Protein 4NLH (pdb70)

Nearest PDB structures (foldseek):
  4nlh-assembly1_B  TM=1.009E+00  e=2.951E-23  Homo sapiens
  3vvv-assembly1_A  TM=9.578E-01  e=3.643E-13  Homo sapiens
  5z7a-assembly1_A  TM=9.684E-01  e=1.171E-12  Homo sapiens
  7eaa-assembly1_A  TM=9.488E-01  e=7.098E-13  Homo sapiens
  5z7l-assembly1_A  TM=9.139E-01  e=1.546E-12  Homo sapiens

Radius of gyration: 19.04 Å; Cα contacts (8 Å, |Δi|>4): 529; chains: 2; bounding box: 47×47×57 Å

Foldseek 3Di:
DDPPAAQKEWPPDDQEAALAAKDKTKMKGALVDDADQAKKKFKAFPPDDFLVRGQGIDGFHHDPPDDHRDIGMGMDIGGSVSGHAQPVTKIWMFIAGPVRGTRHIYDIHGYDDDD/DQKEWPPDDQEAALQAKDKTKMKRALVDAADQQKKKFKAFPPDDFQVRGQDIDTDHHDPPDDHSDMDMDIDIHHSVSGDHQPVTKIWMWIAGNVTDTPYIYDIHGHDDDD

Sequence (225 aa):
GPSSPAHVIFQNVAKSYLPNAHLECHYTLTPYIHPHPKDWVGIFKVGWSTARDYYTFLWSPMPEHYVEGSTVNCVLAFQGYYLPNDDGEFYQFCYVTHKGEIRGASTPFQFRASSAHVIFQNVAKSYLPNAHLECHYTLTPYIHPHPKDWVGIFKVGWSTARDYYTFLWSPMPEHYVEGSTVNCVLAFQGYYLPNDDGEFYQFCYVTHKGEIRGASTPFQFRASS

Structure (mmCIF, N/CA/C/O backbone):
data_4NLH
#
_entry.id   4NLH
#
_cell.length_a   45.160
_cell.length_b   64.020
_cell.length_c   101.680
_cell.angle_alpha   90.000
_cell.angle_beta   90.000
_cell.angle_gamma   90.000
#
_symmetry.space_group_name_H-M   'P 21 21 21'
#
loop_
_entity.id
_entity.type
_entity.pdbx_description
1 polymer 'Tax1-binding protein 1'
2 water water
#
loop_
_atom_site.group_PDB
_atom_site.id
_atom_site.type_symbol
_atom_site.label_atom_id
_atom_site.label_alt_id
_atom_site.label_comp_id
_atom_site.label_asym_id
_atom_site.label_entity_id
_atom_site.label_seq_id
_atom_site.pdbx_PDB_ins_code
_atom_site.Cartn_x
_atom_site.Cartn_y
_atom_site.Cartn_z
_atom_site.occupancy
_atom_site.B_iso_or_equiv
_atom_site.auth_seq_id
_atom_site.auth_comp_id
_atom_site.auth_asym_id
_atom_site.auth_atom_id
_atom_site.pdbx_PDB_model_num
ATOM 1 N N . GLY A 1 1 ? -7.479 -12.647 -11.164 1.00 57.37 10 GLY A N 1
ATOM 2 C CA . GLY A 1 1 ? -6.493 -13.262 -10.292 1.00 56.48 10 GLY A CA 1
ATOM 3 C C . GLY A 1 1 ? -6.840 -13.205 -8.812 1.00 54.59 10 GLY A C 1
ATOM 4 O O . GLY A 1 1 ? -7.928 -12.760 -8.438 1.00 53.74 10 GLY A O 1
ATOM 5 N N . PRO A 1 2 ? -5.914 -13.674 -7.955 1.00 53.85 11 PRO A N 1
ATOM 6 C CA . PRO A 1 2 ? -6.121 -13.690 -6.509 1.00 52.01 11 PRO A CA 1
ATOM 7 C C . PRO A 1 2 ? -5.505 -12.481 -5.825 1.00 50.65 11 PRO A C 1
ATOM 8 O O . PRO A 1 2 ? -4.608 -11.829 -6.371 1.00 51.16 11 PRO A O 1
ATOM 12 N N . SER A 1 3 ? -6.013 -12.191 -4.632 1.00 48.75 12 SER A N 1
ATOM 13 C CA . SER A 1 3 ? -5.441 -11.188 -3.747 1.00 47.35 12 SER A CA 1
ATOM 14 C C . SER A 1 3 ? -5.450 -11.772 -2.326 1.00 45.53 12 SER A C 1
ATOM 15 O O . SER A 1 3 ? -6.325 -12.577 -1.987 1.00 44.68 12 SER A O 1
ATOM 18 N N . SER A 1 4 ? -4.464 -11.422 -1.502 1.00 44.75 13 SER A N 1
ATOM 19 C CA . SER A 1 4 ? -3.312 -10.609 -1.883 1.00 44.59 13 SER A CA 1
ATOM 20 C C . SER A 1 4 ? -2.336 -11.493 -2.659 1.00 44.62 13 SER A C 1
ATOM 21 O O . SER A 1 4 ? -2.524 -12.715 -2.702 1.00 44.86 13 SER A O 1
ATOM 24 N N . PRO A 1 5 ? -1.309 -10.900 -3.300 1.00 44.41 14 PRO A N 1
ATOM 25 C CA . PRO A 1 5 ? -0.358 -11.858 -3.863 1.00 44.03 14 PRO A CA 1
ATOM 26 C C . PRO A 1 5 ? 0.357 -12.470 -2.681 1.00 41.15 14 PRO A C 1
ATOM 27 O O . PRO A 1 5 ? 0.606 -11.775 -1.691 1.00 40.70 14 PRO A O 1
ATOM 31 N N . ALA A 1 6 ? 0.635 -13.760 -2.752 1.00 38.85 15 ALA A N 1
ATOM 32 C CA . ALA A 1 6 ? 1.217 -14.446 -1.620 1.00 35.56 15 ALA A CA 1
ATOM 33 C C . ALA A 1 6 ? 2.733 -14.254 -1.512 1.00 32.96 15 ALA A C 1
ATOM 34 O O . ALA A 1 6 ? 3.505 -15.206 -1.712 1.00 34.16 15 ALA A O 1
ATOM 36 N N . HIS A 1 7 ? 3.163 -13.042 -1.172 1.00 28.74 16 HIS A N 1
ATOM 37 C CA . HIS A 1 7 ? 4.590 -12.788 -0.986 1.00 25.98 16 HIS A CA 1
ATOM 38 C C . HIS A 1 7 ? 5.050 -13.172 0.430 1.00 22.76 16 HIS A C 1
ATOM 39 O O . HIS A 1 7 ? 6.261 -13.346 0.682 1.00 22.40 16 HIS A O 1
ATOM 46 N N . VAL A 1 8 ? 4.084 -13.292 1.337 1.00 20.89 17 VAL A N 1
ATOM 47 C CA . VAL A 1 8 ? 4.313 -13.831 2.678 1.00 19.28 17 VAL A CA 1
ATOM 48 C C . VAL A 1 8 ? 3.283 -14.935 2.910 1.00 18.86 17 VAL A C 1
ATOM 49 O O . VAL A 1 8 ? 2.105 -14.764 2.545 1.00 19.24 17 VAL A O 1
ATOM 53 N N . ILE A 1 9 ? 3.729 -16.075 3.449 1.00 18.60 18 ILE A N 1
ATOM 54 C CA . ILE A 1 9 ? 2.856 -17.232 3.664 1.00 18.45 18 ILE A CA 1
ATOM 55 C C . ILE A 1 9 ? 2.759 -17.523 5.137 1.00 18.04 18 ILE A C 1
ATOM 56 O O . ILE A 1 9 ? 3.788 -17.759 5.777 1.00 18.22 18 ILE A O 1
ATOM 61 N N . PHE A 1 10 ? 1.544 -17.535 5.685 1.00 17.59 19 PHE A N 1
ATOM 62 C CA . PHE A 1 10 ? 1.375 -17.853 7.099 1.00 17.57 19 PHE A CA 1
ATOM 63 C C . PHE A 1 10 ? 1.362 -19.356 7.263 1.00 18.97 19 PHE A C 1
ATOM 64 O O . PHE A 1 10 ? 0.793 -20.064 6.429 1.00 19.06 19 PHE A O 1
ATOM 72 N N . GLN A 1 11 ? 2.043 -19.841 8.297 1.00 19.91 20 GLN A N 1
ATOM 73 C CA . GLN A 1 11 ? 2.309 -21.273 8.414 1.00 22.02 20 GLN A CA 1
ATOM 74 C C . GLN A 1 11 ? 1.635 -21.840 9.645 1.00 22.23 20 GLN A C 1
ATOM 75 O O . GLN A 1 11 ? 1.532 -21.147 10.679 1.00 21.53 20 GLN A O 1
ATOM 81 N N . ASN A 1 12 ? 1.179 -23.092 9.530 1.00 20.62 21 ASN A N 1
ATOM 82 C CA . ASN A 1 12 ? 0.589 -23.844 10.644 1.00 22.06 21 ASN A CA 1
ATOM 83 C C . ASN A 1 12 ? -0.533 -23.089 11.351 1.00 22.07 21 ASN A C 1
ATOM 84 O O . ASN A 1 12 ? -0.621 -23.091 12.592 1.00 22.23 21 ASN A O 1
ATOM 89 N N . VAL A 1 13 ? -1.405 -22.471 10.565 1.00 21.44 22 VAL A N 1
ATOM 90 C CA . VAL A 1 13 ? -2.485 -21.655 11.123 1.00 21.95 2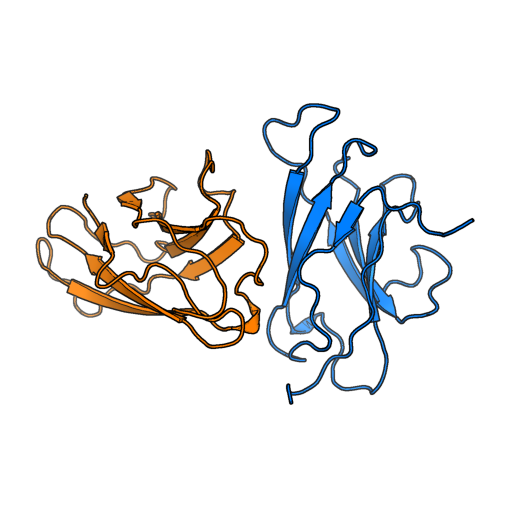2 VAL A CA 1
ATOM 91 C C . VAL A 1 13 ? -3.660 -22.545 11.517 1.00 23.15 22 VAL A C 1
ATOM 92 O O . VAL A 1 13 ? -4.199 -23.301 10.688 1.00 23.64 22 VAL A O 1
ATOM 96 N N . ALA A 1 14 ? -4.050 -22.444 12.785 1.00 23.31 23 ALA A N 1
ATOM 97 C CA . ALA A 1 14 ? -5.068 -23.303 13.368 1.00 23.59 23 ALA A CA 1
ATOM 98 C C . ALA A 1 14 ? -6.454 -22.806 12.980 1.00 23.56 23 ALA A C 1
ATOM 99 O O . ALA A 1 14 ? -6.582 -21.712 12.449 1.00 22.80 23 ALA A O 1
ATOM 101 N N . LYS A 1 15 ? -7.489 -23.605 13.229 1.00 24.66 24 LYS A N 1
ATOM 102 C CA . LYS A 1 15 ? -8.863 -23.178 12.963 1.00 25.85 24 LYS A CA 1
ATOM 103 C C . LYS A 1 15 ? -9.413 -22.284 14.089 1.00 25.88 24 LYS A C 1
ATOM 104 O O . LYS A 1 15 ? -10.404 -21.559 13.903 1.00 26.13 24 LYS A O 1
ATOM 110 N N . SER A 1 16 ? -8.778 -22.340 15.253 1.00 25.65 25 SER A N 1
ATOM 111 C CA . SER A 1 16 ? -9.218 -21.528 16.386 1.00 26.00 25 SER A CA 1
ATOM 112 C C . SER A 1 16 ? -8.055 -21.304 17.346 1.00 25.95 25 SER A C 1
ATOM 113 O O . SER A 1 16 ? -7.128 -22.119 17.390 1.00 25.90 25 SER A O 1
ATOM 116 N N . TYR A 1 17 ? -8.105 -20.210 18.109 1.00 25.79 26 TYR A N 1
ATOM 117 C CA . TYR A 1 17 ? -7.097 -19.921 19.118 1.00 25.98 26 TYR A CA 1
ATOM 118 C C . TYR A 1 17 ? -7.765 -19.543 20.435 1.00 27.59 26 TYR A C 1
ATOM 119 O O . TYR A 1 17 ? -8.876 -18.997 20.449 1.00 27.43 26 TYR A O 1
ATOM 128 N N . LEU A 1 18 ? -7.072 -19.831 21.534 1.00 28.77 27 LEU A N 1
ATOM 129 C CA . LEU A 1 18 ? -7.512 -19.434 22.866 1.00 30.39 27 LEU A CA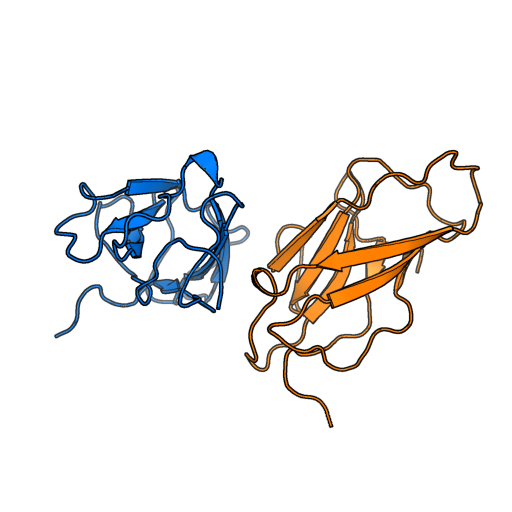 1
ATOM 130 C C . LEU A 1 18 ? -7.691 -17.926 22.947 1.00 30.28 27 LEU A C 1
ATOM 131 O O . LEU A 1 18 ? -6.798 -17.179 22.549 1.00 29.46 27 LEU A O 1
ATOM 136 N N . PRO A 1 19 ? -8.851 -17.479 23.461 1.00 31.47 28 PRO A N 1
ATOM 137 C CA . PRO A 1 19 ? -9.219 -16.066 23.626 1.00 32.01 28 PRO A CA 1
ATOM 138 C C . PRO A 1 19 ? -8.258 -15.300 24.530 1.00 33.09 28 PRO A C 1
ATOM 139 O O . PRO A 1 19 ? -8.021 -14.105 24.300 1.00 33.24 28 PRO A O 1
ATOM 143 N N . ASN A 1 20 ? -7.734 -15.949 25.565 1.00 34.17 29 ASN A N 1
ATOM 144 C CA . ASN A 1 20 ? -6.948 -15.192 26.545 1.00 34.97 29 ASN A CA 1
ATOM 145 C C . ASN A 1 20 ? -5.539 -15.718 26.835 1.00 33.53 29 ASN A C 1
ATOM 146 O O . ASN A 1 20 ? -4.972 -15.479 27.912 1.00 34.71 29 ASN A O 1
ATOM 151 N N . ALA A 1 21 ? -4.976 -16.418 25.858 1.00 30.78 30 ALA A N 1
ATOM 152 C CA . ALA A 1 21 ? -3.586 -16.853 25.915 1.00 29.79 30 ALA A CA 1
ATOM 153 C C . ALA A 1 21 ? -2.911 -16.261 24.707 1.00 27.53 30 ALA A C 1
ATOM 154 O O . ALA A 1 21 ? -3.560 -16.043 23.673 1.00 26.67 30 ALA A O 1
ATOM 156 N N . HIS A 1 22 ? -1.611 -16.014 24.813 1.00 26.35 31 HIS A N 1
ATOM 157 C CA . HIS A 1 22 ? -0.919 -15.389 23.706 1.00 24.95 31 HIS A CA 1
ATOM 158 C C . HIS A 1 22 ? -0.972 -16.353 22.521 1.00 23.77 31 HIS A C 1
ATOM 159 O O . HIS A 1 22 ? -1.119 -17.564 22.708 1.00 23.51 31 HIS A O 1
ATOM 166 N N . LEU A 1 23 ? -0.948 -15.832 21.308 1.00 23.35 32 LEU A N 1
ATOM 167 C CA . LEU A 1 23 ? -0.837 -16.731 20.172 1.00 22.89 32 LEU A CA 1
ATOM 168 C C . LEU A 1 23 ? 0.494 -16.509 19.515 1.00 22.37 32 LEU A C 1
ATOM 169 O O . LEU A 1 23 ? 1.038 -15.397 19.553 1.00 22.93 32 LEU A O 1
ATOM 174 N N . GLU A 1 24 ? 1.022 -17.565 18.916 1.00 21.32 33 GLU A N 1
ATOM 175 C CA . GLU A 1 24 ? 2.283 -17.462 18.213 1.00 20.92 33 GLU A CA 1
ATOM 176 C C . GLU A 1 24 ? 2.017 -17.588 16.719 1.00 20.69 33 GLU A C 1
ATOM 177 O O . GLU A 1 24 ? 1.608 -18.652 16.210 1.00 20.71 33 GLU A O 1
ATOM 183 N N . CYS A 1 25 ? 2.242 -16.485 16.023 1.00 19.91 34 CYS A N 1
ATOM 184 C CA . CYS A 1 25 ? 1.960 -16.397 14.597 1.00 18.94 34 CYS A CA 1
ATOM 185 C C . CYS A 1 25 ? 3.220 -16.670 13.761 1.00 18.98 34 CYS A C 1
ATOM 186 O O . CYS A 1 25 ? 4.240 -15.966 13.897 1.00 19.41 34 CYS A O 1
ATOM 189 N N . HIS A 1 26 ? 3.155 -17.684 12.898 1.00 18.26 35 HIS A N 1
ATOM 190 C CA . HIS A 1 26 ? 4.320 -18.101 12.136 1.00 18.07 35 HIS A CA 1
ATOM 191 C C . HIS A 1 26 ? 4.096 -17.754 10.690 1.00 17.28 35 HIS A C 1
ATOM 192 O O . HIS A 1 26 ? 3.020 -18.022 10.152 1.00 15.99 35 HIS A O 1
ATOM 199 N N . TYR A 1 27 ? 5.098 -17.167 10.052 1.00 18.37 36 TYR A N 1
ATOM 200 C CA . TYR A 1 27 ? 4.961 -16.833 8.643 1.00 18.30 36 TYR A CA 1
ATOM 201 C C . TYR A 1 27 ? 6.300 -16.937 7.970 1.00 18.96 36 TYR A C 1
ATOM 202 O O . TYR A 1 27 ? 7.333 -16.901 8.648 1.00 19.01 36 TYR A O 1
ATOM 211 N N . THR A 1 28 ? 6.298 -17.081 6.643 1.00 19.62 37 THR A N 1
ATOM 212 C CA . THR A 1 28 ? 7.561 -17.104 5.903 1.00 21.31 37 THR A CA 1
ATOM 213 C C . THR A 1 28 ? 7.586 -15.983 4.881 1.00 20.96 37 THR A C 1
ATOM 214 O O . THR A 1 28 ? 6.589 -15.732 4.201 1.00 20.63 37 THR A O 1
ATOM 218 N N . LEU A 1 29 ? 8.710 -15.284 4.808 1.00 21.11 38 LEU A N 1
ATOM 219 C CA . LEU A 1 29 ? 8.932 -14.311 3.756 1.00 21.63 38 LEU A CA 1
ATOM 220 C C . LEU A 1 29 ? 9.394 -15.104 2.515 1.00 21.80 38 LEU A C 1
ATOM 221 O O . LEU A 1 29 ? 10.343 -15.892 2.599 1.00 22.02 38 LEU A O 1
ATOM 226 N N . THR A 1 30 ? 8.708 -14.935 1.388 1.00 21.58 39 THR A N 1
ATOM 227 C CA . THR A 1 30 ? 9.109 -15.603 0.136 1.00 20.94 39 THR A CA 1
ATOM 228 C C . THR A 1 30 ? 10.147 -14.778 -0.601 1.00 21.43 39 THR A C 1
ATOM 229 O O . THR A 1 30 ? 10.326 -13.588 -0.297 1.00 21.63 39 THR A O 1
ATOM 233 N N . PRO A 1 31 ? 10.836 -15.393 -1.592 1.00 21.29 40 PRO A N 1
ATOM 234 C CA . PRO A 1 31 ? 11.778 -14.649 -2.425 1.00 21.62 40 PRO A CA 1
ATOM 235 C C . PRO A 1 31 ? 11.192 -13.391 -3.090 1.00 22.21 40 PRO A C 1
ATOM 236 O O . PRO A 1 31 ? 11.951 -12.570 -3.596 1.00 22.64 40 PRO A O 1
ATOM 240 N N . TYR A 1 32 ? 9.878 -13.260 -3.131 1.00 22.61 41 TYR A N 1
ATOM 241 C CA . TYR A 1 32 ? 9.251 -12.106 -3.764 1.00 23.73 41 TYR A CA 1
ATOM 242 C C . TYR A 1 32 ? 9.348 -10.836 -2.925 1.00 24.61 41 TYR A C 1
ATOM 243 O O . TYR A 1 32 ? 9.260 -9.734 -3.461 1.00 24.82 41 TYR A O 1
ATOM 252 N N . ILE A 1 33 ? 9.515 -10.973 -1.608 1.00 24.75 42 ILE A N 1
ATOM 253 C CA . ILE A 1 33 ? 9.483 -9.784 -0.762 1.00 24.89 42 ILE A CA 1
ATOM 254 C C . ILE A 1 33 ? 10.857 -9.414 -0.164 1.00 25.11 42 ILE A C 1
ATOM 255 O O . ILE A 1 33 ? 11.665 -10.291 0.176 1.00 24.62 42 ILE A O 1
ATOM 260 N N . HIS A 1 34 ? 11.143 -8.116 -0.085 1.00 25.66 43 HIS A N 1
ATOM 261 C CA . HIS A 1 34 ? 12.301 -7.659 0.668 1.00 26.82 43 HIS A CA 1
ATOM 262 C C . HIS A 1 34 ? 11.697 -6.969 1.873 1.00 26.39 43 HIS A C 1
ATOM 263 O O . HIS A 1 34 ? 11.036 -5.945 1.738 1.00 26.05 43 HIS A O 1
ATOM 270 N N . PRO A 1 35 ? 11.904 -7.539 3.065 1.00 26.45 44 PRO A N 1
ATOM 271 C CA . PRO A 1 35 ? 11.220 -6.981 4.234 1.00 26.81 44 PRO A CA 1
ATOM 272 C C . PRO A 1 35 ? 11.711 -5.575 4.563 1.00 28.11 44 PRO A C 1
ATOM 273 O O . PRO A 1 35 ? 12.810 -5.190 4.161 1.00 28.40 44 PRO A O 1
ATOM 277 N N . HIS A 1 36 ? 10.898 -4.828 5.300 1.00 29.37 45 HIS A N 1
ATOM 278 C CA . HIS A 1 36 ? 11.200 -3.441 5.634 1.00 31.60 45 HIS A CA 1
ATOM 279 C C . HIS A 1 36 ? 10.758 -3.212 7.083 1.00 32.14 45 HIS A C 1
ATOM 280 O O . HIS A 1 36 ? 9.747 -3.769 7.507 1.00 31.81 45 HIS A O 1
ATOM 287 N N . PRO A 1 37 ? 11.517 -2.407 7.852 1.00 33.51 46 PRO A N 1
ATOM 288 C CA . PRO A 1 37 ? 11.248 -2.189 9.284 1.00 34.12 46 PRO A CA 1
ATOM 289 C C . PRO A 1 37 ? 9.805 -1.793 9.649 1.00 34.00 46 PRO A C 1
ATOM 290 O O . PRO A 1 37 ? 9.377 -2.045 10.781 1.00 34.34 46 PRO A O 1
ATOM 294 N N . LYS A 1 38 ? 9.065 -1.198 8.719 1.00 33.58 47 LYS A N 1
ATOM 295 C CA . LYS A 1 38 ? 7.711 -0.752 9.026 1.00 33.06 47 LYS A CA 1
ATOM 296 C C . LYS A 1 38 ? 6.636 -1.676 8.449 1.00 31.17 47 LYS A C 1
ATOM 297 O O . LYS A 1 38 ? 5.456 -1.297 8.382 1.00 31.04 47 LYS A O 1
ATOM 303 N N . ASP A 1 39 ? 7.036 -2.879 8.032 1.00 29.32 48 ASP A N 1
ATOM 304 C CA . ASP A 1 39 ? 6.069 -3.903 7.673 1.00 27.48 48 ASP A CA 1
ATOM 305 C C . ASP A 1 39 ? 5.432 -4.385 8.966 1.00 26.69 48 ASP A C 1
ATOM 306 O O . ASP A 1 39 ? 6.064 -4.341 10.034 1.00 27.12 48 ASP A O 1
ATOM 311 N N . TRP A 1 40 ? 4.189 -4.853 8.892 1.00 24.32 49 TRP A N 1
ATOM 312 C CA . TRP A 1 40 ? 3.544 -5.388 10.090 1.00 22.20 49 TRP A CA 1
ATOM 313 C C . TRP A 1 40 ? 2.596 -6.521 9.776 1.00 20.76 49 TRP A C 1
ATOM 314 O O . TRP A 1 40 ? 2.227 -6.745 8.614 1.00 21.64 49 TRP A O 1
ATOM 325 N N . VAL A 1 41 ? 2.228 -7.246 10.825 1.00 18.41 50 VAL A N 1
ATOM 326 C CA . VAL A 1 41 ? 1.254 -8.309 10.731 1.00 17.22 50 VAL A CA 1
ATOM 327 C C . VAL A 1 41 ? 0.081 -7.877 11.576 1.00 16.83 50 VAL A C 1
ATOM 328 O O . VAL A 1 41 ? 0.239 -7.504 12.747 1.00 16.53 50 VAL A O 1
ATOM 332 N N . GLY A 1 42 ? -1.098 -7.866 10.971 1.00 17.03 51 GLY A N 1
ATOM 333 C CA . GLY A 1 42 ? -2.285 -7.509 11.704 1.00 17.80 51 GLY A CA 1
ATOM 334 C C . GLY A 1 42 ? -3.188 -8.712 11.813 1.00 18.02 51 GLY A C 1
ATOM 335 O O . GLY A 1 42 ? -3.071 -9.670 11.032 1.00 18.04 51 GLY A O 1
ATOM 336 N N . ILE A 1 43 ? -4.062 -8.676 12.817 1.00 18.10 52 ILE A N 1
ATOM 337 C CA . ILE A 1 43 ? -5.183 -9.594 12.886 1.00 17.71 52 ILE A CA 1
ATOM 338 C C . ILE A 1 43 ? -6.387 -8.803 12.407 1.00 19.20 52 ILE A C 1
ATOM 339 O O . ILE A 1 43 ? -6.702 -7.747 12.976 1.00 20.54 52 ILE A O 1
ATOM 344 N N . PHE A 1 44 ? -7.027 -9.296 11.342 1.00 19.39 53 PHE A N 1
ATOM 345 C CA . PHE A 1 44 ? -8.128 -8.601 10.666 1.00 20.82 53 PHE A CA 1
ATOM 346 C C . PHE A 1 44 ? -9.367 -9.451 10.681 1.00 20.58 53 PHE A C 1
ATOM 347 O O . PHE A 1 44 ? -9.282 -10.646 10.416 1.00 20.19 53 PHE A O 1
ATOM 355 N N . LYS A 1 45 ? -10.521 -8.844 10.927 1.00 21.55 54 LYS A N 1
ATOM 356 C CA . LYS A 1 45 ? -11.787 -9.536 10.732 1.00 22.62 54 LYS A CA 1
ATOM 357 C C . LYS A 1 45 ? -11.945 -9.884 9.244 1.00 23.58 54 LYS A C 1
ATOM 358 O O . LYS A 1 45 ? -11.616 -9.073 8.354 1.00 24.38 54 LYS A O 1
ATOM 364 N N . VAL A 1 46 ? -12.409 -11.097 8.966 1.00 23.04 55 VAL A N 1
ATOM 365 C CA . VAL A 1 46 ? -12.595 -11.516 7.569 1.00 24.22 55 VAL A CA 1
ATOM 366 C C . VAL A 1 46 ? -13.524 -10.545 6.854 1.00 27.00 55 VAL A C 1
ATOM 367 O O . VAL A 1 46 ? -14.553 -10.141 7.413 1.00 27.94 55 VAL A O 1
ATOM 371 N N . GLY A 1 47 ? -13.168 -10.156 5.631 1.00 28.60 56 GLY A N 1
ATOM 372 C CA . GLY A 1 47 ? -13.943 -9.165 4.903 1.00 30.91 56 GLY A CA 1
ATOM 373 C C . GLY A 1 47 ? -13.290 -7.791 4.895 1.00 32.39 56 GLY A C 1
ATOM 374 O O . GLY A 1 47 ? -13.857 -6.852 4.341 1.00 34.14 56 GLY A O 1
ATOM 375 N N . TRP A 1 48 ? -12.103 -7.670 5.502 1.00 31.88 57 TRP A N 1
ATOM 376 C CA . TRP A 1 48 ? -11.331 -6.415 5.490 1.00 33.35 57 TRP A CA 1
ATOM 377 C C . TRP A 1 48 ? -11.166 -5.878 4.062 1.00 35.62 57 TRP A C 1
ATOM 378 O O . TRP A 1 48 ? -11.103 -6.657 3.113 1.00 35.37 57 TRP A O 1
ATOM 389 N N . SER A 1 49 ? -11.096 -4.555 3.920 1.00 37.86 58 SER A N 1
ATOM 390 C CA . SER A 1 49 ? -10.922 -3.926 2.607 1.00 40.11 58 SER A CA 1
ATOM 391 C C . SER A 1 49 ? -9.505 -3.382 2.392 1.00 39.85 58 SER A C 1
ATOM 392 O O . SER A 1 49 ? -8.938 -3.515 1.299 1.00 40.59 58 SER A O 1
ATOM 395 N N . THR A 1 50 ? -8.958 -2.754 3.435 1.00 38.30 59 THR A N 1
ATOM 396 C CA . THR A 1 50 ? -7.630 -2.148 3.403 1.00 37.65 59 THR A CA 1
ATOM 397 C C . THR A 1 50 ? -6.947 -2.414 4.733 1.00 34.84 59 THR A C 1
ATOM 398 O O . THR A 1 50 ? -7.576 -2.862 5.683 1.00 33.57 59 THR A O 1
ATOM 402 N N . ALA A 1 51 ? -5.663 -2.098 4.811 1.00 34.06 60 ALA A N 1
ATOM 403 C CA . ALA A 1 51 ? -4.906 -2.237 6.047 1.00 32.14 60 ALA A CA 1
ATOM 404 C C . ALA A 1 51 ? -5.470 -1.448 7.244 1.00 31.94 60 ALA A C 1
ATOM 405 O O . ALA A 1 51 ? -5.017 -1.647 8.380 1.00 30.23 60 ALA A O 1
ATOM 407 N N . ARG A 1 52 ? -6.414 -0.539 7.001 1.00 33.69 61 ARG A N 1
ATOM 408 C CA . ARG A 1 52 ? -6.973 0.268 8.085 1.00 34.23 61 ARG A CA 1
ATOM 409 C C . ARG A 1 52 ? -7.940 -0.534 8.950 1.00 32.50 61 ARG A C 1
ATOM 410 O O . ARG A 1 52 ? -8.246 -0.134 10.072 1.00 31.34 61 ARG A O 1
ATOM 418 N N . ASP A 1 53 ? -8.396 -1.677 8.433 1.00 32.45 62 ASP A N 1
ATOM 419 C CA . ASP A 1 53 ? -9.438 -2.468 9.089 1.00 32.46 62 ASP A CA 1
ATOM 420 C C . ASP A 1 53 ? -8.922 -3.430 10.179 1.00 30.43 62 ASP A C 1
ATOM 421 O O . ASP A 1 53 ? -9.679 -4.288 10.652 1.00 30.45 62 ASP A O 1
ATOM 426 N N . TYR A 1 54 ? -7.655 -3.314 10.571 1.00 28.74 63 TYR A N 1
ATOM 427 C CA . TYR A 1 54 ? -7.073 -4.266 11.539 1.00 26.72 63 TYR A CA 1
ATOM 428 C C . TYR A 1 54 ? -7.775 -4.269 12.907 1.00 25.40 63 TYR A C 1
ATOM 429 O O . TYR A 1 54 ? -8.354 -3.257 13.325 1.00 24.86 63 TYR A O 1
ATOM 438 N N . TYR A 1 55 ? -7.701 -5.402 13.607 1.00 24.14 64 TYR A N 1
ATOM 439 C CA . TYR A 1 55 ? -8.189 -5.485 14.983 1.00 23.72 64 TYR A CA 1
ATOM 440 C C . TYR A 1 55 ? -7.043 -5.191 15.957 1.00 22.65 64 TYR A C 1
ATOM 441 O O . TYR A 1 55 ? -7.191 -4.406 16.910 1.00 23.76 64 TYR A O 1
ATOM 450 N N . THR A 1 56 ? -5.898 -5.821 15.728 1.00 21.41 65 THR A N 1
ATOM 451 C CA . THR A 1 56 ? -4.673 -5.521 16.482 1.00 21.23 65 THR A CA 1
ATOM 452 C C . THR A 1 56 ? -3.497 -5.869 15.583 1.00 21.96 65 THR A C 1
ATOM 453 O O . THR A 1 56 ? -3.653 -6.639 14.622 1.00 22.25 65 THR A O 1
ATOM 457 N N . PHE A 1 57 ? -2.324 -5.317 15.873 1.00 22.30 66 PHE A N 1
ATOM 458 C CA . PHE A 1 57 ? -1.173 -5.563 15.014 1.00 22.82 66 PHE A CA 1
ATOM 459 C C . PHE A 1 57 ? 0.153 -5.552 15.788 1.00 22.69 66 PHE A C 1
ATOM 460 O O . PHE A 1 57 ? 0.212 -5.146 16.961 1.00 22.17 66 PHE A O 1
ATOM 468 N N . LEU A 1 58 ? 1.210 -6.009 15.123 1.00 23.12 67 LEU A N 1
ATOM 469 C CA . LEU A 1 58 ? 2.578 -5.888 15.628 1.00 23.48 67 LEU A CA 1
ATOM 470 C C . LEU A 1 58 ? 3.494 -5.582 14.457 1.00 24.64 67 LEU A C 1
ATOM 471 O O . LEU A 1 58 ? 3.261 -6.081 13.335 1.00 25.34 67 LEU A O 1
ATOM 476 N N . TRP A 1 59 ? 4.547 -4.801 14.698 1.00 24.49 68 TRP A N 1
ATOM 477 C CA . TRP A 1 59 ? 5.590 -4.647 13.685 1.00 25.36 68 TRP A CA 1
ATOM 478 C C . TRP A 1 59 ? 6.241 -6.002 13.405 1.00 24.17 68 TRP A C 1
ATOM 479 O O . TRP A 1 59 ? 6.492 -6.793 14.333 1.00 22.79 68 TRP A O 1
ATOM 490 N N . SER A 1 60 ? 6.490 -6.279 12.128 1.00 25.50 69 SER A N 1
ATOM 491 C CA . SER A 1 60 ? 7.274 -7.451 11.745 1.00 25.95 69 SER A CA 1
ATOM 492 C C . SER A 1 60 ? 8.749 -7.108 11.893 1.00 28.33 69 SER A C 1
ATOM 493 O O . SER A 1 60 ? 9.284 -6.257 11.159 1.00 28.30 69 SER A O 1
ATOM 496 N N . PRO A 1 61 ? 9.424 -7.769 12.841 1.00 30.59 70 PRO A N 1
ATOM 497 C CA . PRO A 1 61 ? 10.837 -7.455 13.088 1.00 32.92 70 PRO A CA 1
ATOM 498 C C . PRO A 1 61 ? 11.683 -7.784 11.859 1.00 33.50 70 PRO A C 1
ATOM 499 O O . PRO A 1 61 ? 11.465 -8.820 11.229 1.00 33.30 70 PRO A O 1
ATOM 503 N N . MET A 1 62 ? 12.621 -6.910 11.517 1.00 34.46 71 MET A N 1
ATOM 504 C CA . MET A 1 62 ? 13.504 -7.134 10.387 1.00 35.14 71 MET A CA 1
ATOM 505 C C . MET A 1 62 ? 14.428 -8.321 10.688 1.00 36.37 71 MET A C 1
ATOM 506 O O . MET A 1 62 ? 15.125 -8.322 11.703 1.00 38.05 71 MET A O 1
ATOM 511 N N . PRO A 1 63 ? 14.424 -9.342 9.813 1.00 35.48 72 PRO A N 1
ATOM 512 C CA . PRO A 1 63 ? 15.263 -10.538 9.997 1.00 36.45 72 PRO A CA 1
ATOM 513 C C . PRO A 1 63 ? 16.749 -10.211 10.028 1.00 38.36 72 PRO A C 1
ATOM 514 O O . PRO A 1 63 ? 17.186 -9.296 9.336 1.00 38.87 72 PRO A O 1
ATOM 518 N N . GLU A 1 64 ? 17.519 -10.957 10.812 1.00 39.52 73 GLU A N 1
ATOM 519 C CA . GLU A 1 64 ? 18.965 -10.761 10.866 1.00 40.79 73 GLU A CA 1
ATOM 520 C C . GLU A 1 64 ? 19.644 -11.378 9.640 1.00 39.93 73 GLU A C 1
ATOM 521 O O . GLU A 1 64 ? 19.146 -12.348 9.067 1.00 39.13 73 GLU A O 1
ATOM 527 N N . HIS A 1 65 ? 20.772 -10.798 9.242 1.00 40.01 74 HIS A N 1
ATOM 528 C CA . HIS A 1 65 ? 21.568 -11.312 8.138 1.00 39.66 74 HIS A CA 1
ATOM 529 C C . HIS A 1 65 ? 20.708 -11.484 6.888 1.00 36.73 74 HIS A C 1
ATOM 530 O O . HIS A 1 65 ? 20.795 -12.499 6.196 1.00 36.18 74 HIS A O 1
ATOM 537 N N . TYR A 1 66 ? 19.855 -10.508 6.608 1.00 34.57 75 TYR A N 1
ATOM 538 C CA . TYR A 1 66 ? 18.921 -10.683 5.505 1.00 31.97 75 TYR A CA 1
ATOM 539 C C . TYR A 1 66 ? 19.619 -10.632 4.143 1.00 32.04 75 TYR A C 1
ATOM 540 O O . TYR A 1 66 ? 20.419 -9.723 3.868 1.00 32.75 75 TYR A O 1
ATOM 549 N N . VAL A 1 67 ? 19.325 -11.628 3.311 1.00 31.20 76 VAL A N 1
ATOM 550 C CA . VAL A 1 67 ? 19.843 -11.688 1.946 1.00 31.30 76 VAL A CA 1
ATOM 551 C C . VAL A 1 67 ? 18.661 -11.743 0.984 1.00 29.35 76 VAL A C 1
ATOM 552 O O . VAL A 1 67 ? 17.798 -12.620 1.119 1.00 28.08 76 VAL A O 1
ATOM 556 N N . GLU A 1 68 ? 18.606 -10.828 0.016 1.00 29.55 77 GLU A N 1
ATOM 557 C CA . GLU A 1 68 ? 17.495 -10.827 -0.947 1.00 29.27 77 GLU A CA 1
ATOM 558 C C . GLU A 1 68 ? 17.264 -12.188 -1.600 1.00 27.12 77 GLU A C 1
ATOM 559 O O . GLU A 1 68 ? 18.214 -12.939 -1.798 1.00 27.12 77 GLU A O 1
ATOM 565 N N . GLY A 1 69 ? 16.006 -12.517 -1.898 1.00 25.1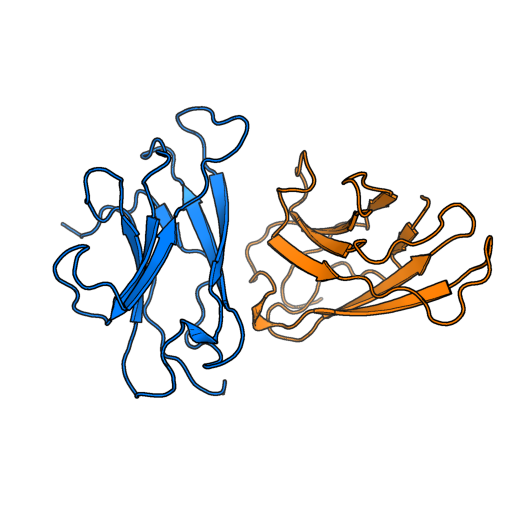9 78 GLY A N 1
ATOM 566 C CA . GLY A 1 69 ? 15.694 -13.756 -2.603 1.00 24.37 78 GLY A CA 1
ATOM 567 C C . GLY A 1 69 ? 15.571 -14.969 -1.692 1.00 24.98 78 GLY A C 1
ATOM 568 O O . GLY A 1 69 ? 15.246 -16.068 -2.161 1.00 24.84 78 GLY A O 1
ATOM 569 N N . SER A 1 70 ? 15.810 -14.774 -0.392 1.00 24.89 79 SER A N 1
ATOM 570 C CA . SER A 1 70 ? 15.766 -15.890 0.557 1.00 24.56 79 SER A CA 1
ATOM 571 C C . SER A 1 70 ? 14.346 -16.203 1.033 1.00 22.74 79 SER A C 1
ATOM 572 O O . SER A 1 70 ? 13.431 -15.388 0.886 1.00 21.11 79 SER A O 1
ATOM 575 N N . THR A 1 71 ? 14.155 -17.409 1.560 1.00 23.26 80 THR A N 1
ATOM 576 C CA . THR A 1 71 ? 12.914 -17.750 2.269 1.00 22.75 80 THR A CA 1
ATOM 577 C C . THR A 1 71 ? 13.208 -17.678 3.769 1.00 23.95 80 THR A C 1
ATOM 578 O O . THR A 1 71 ? 14.102 -18.363 4.256 1.00 25.21 80 THR A O 1
ATOM 582 N N . VAL A 1 72 ? 12.465 -16.842 4.499 1.00 22.47 81 VAL A N 1
ATOM 583 C CA . VAL A 1 72 ? 12.755 -16.578 5.911 1.00 22.19 81 VAL A CA 1
ATOM 584 C C . VAL A 1 72 ? 11.565 -16.879 6.820 1.00 21.97 81 VAL A C 1
ATOM 585 O O . VAL A 1 72 ? 10.454 -16.345 6.617 1.00 21.38 81 VAL A O 1
ATOM 589 N N . ASN A 1 73 ? 11.811 -17.719 7.827 1.00 21.90 82 ASN A N 1
ATOM 590 C CA . ASN A 1 73 ? 10.813 -18.056 8.825 1.00 22.36 82 ASN A CA 1
ATOM 591 C C . ASN A 1 73 ? 10.804 -17.001 9.938 1.00 22.14 82 ASN A C 1
ATOM 592 O O . ASN A 1 73 ? 11.865 -16.593 10.419 1.00 22.10 82 ASN A O 1
ATOM 597 N N . CYS A 1 74 ? 9.607 -16.559 10.319 1.00 21.88 83 CYS A N 1
ATOM 598 C CA . CYS A 1 74 ? 9.441 -15.533 11.343 1.00 21.68 83 CYS A CA 1
ATOM 599 C C . CYS A 1 74 ? 8.362 -15.975 12.296 1.00 22.21 83 CYS A C 1
ATOM 600 O O . CYS A 1 74 ? 7.534 -16.841 11.955 1.00 22.03 83 CYS A O 1
ATOM 603 N N . VAL A 1 75 ? 8.341 -15.363 13.480 1.00 22.76 84 VAL A N 1
ATOM 604 C CA . VAL A 1 75 ? 7.320 -15.671 14.465 1.00 23.11 84 VAL A CA 1
ATOM 605 C C . VAL A 1 75 ? 7.002 -14.400 15.266 1.00 22.51 84 VAL A C 1
ATOM 606 O O . VAL A 1 75 ? 7.886 -13.587 15.540 1.00 22.12 84 VAL A O 1
ATOM 610 N N . LEU A 1 76 ? 5.727 -14.190 15.572 1.00 22.70 85 LEU A N 1
ATOM 611 C CA . LEU A 1 76 ? 5.322 -13.057 16.399 1.00 22.96 85 LEU A CA 1
ATOM 612 C C . LEU A 1 76 ? 4.425 -13.609 17.472 1.00 22.59 85 LEU A C 1
ATOM 613 O O . LEU A 1 76 ? 3.627 -14.512 17.205 1.00 22.42 85 LEU A O 1
ATOM 618 N N . ALA A 1 77 ? 4.540 -13.078 18.687 1.00 22.78 86 ALA A N 1
ATOM 619 C CA . ALA A 1 77 ? 3.614 -13.473 19.736 1.00 22.91 86 ALA A CA 1
ATOM 620 C C . ALA A 1 77 ? 2.666 -12.327 20.023 1.00 22.76 86 ALA A C 1
ATOM 621 O O . ALA A 1 77 ? 3.098 -11.262 20.488 1.00 22.59 86 ALA A O 1
ATOM 623 N N . PHE A 1 78 ? 1.377 -12.547 19.768 1.00 22.78 87 PHE A N 1
ATOM 624 C CA . PHE A 1 78 ? 0.364 -11.573 20.117 1.00 22.99 87 PHE A CA 1
ATOM 625 C C . PHE A 1 78 ? -0.155 -11.842 21.519 1.00 23.54 87 PHE A C 1
ATOM 626 O O . PHE A 1 78 ? -0.582 -12.963 21.811 1.00 23.39 87 PHE A O 1
ATOM 634 N N . GLN A 1 79 ? -0.134 -10.828 22.380 1.00 23.49 88 GLN A N 1
ATOM 635 C CA . GLN A 1 79 ? -0.647 -10.987 23.750 1.00 23.85 88 GLN A CA 1
ATOM 636 C C . GLN A 1 79 ? -2.141 -11.251 23.750 1.00 23.09 88 GLN A C 1
ATOM 637 O O . GLN A 1 79 ? -2.868 -10.712 22.918 1.00 23.18 88 GLN A O 1
ATOM 643 N N . GLY A 1 80 ? -2.613 -12.083 24.676 1.00 22.45 89 GLY A N 1
ATOM 644 C CA . GLY A 1 80 ? -4.029 -12.429 24.707 1.00 22.95 89 GLY A CA 1
ATOM 645 C C . GLY A 1 80 ? -4.973 -11.294 25.057 1.00 23.99 89 GLY A C 1
ATOM 646 O O . GLY A 1 80 ? -6.146 -11.303 24.672 1.00 24.73 89 GLY A O 1
ATOM 647 N N . TYR A 1 81 ? -4.472 -10.301 25.786 1.00 24.22 90 TYR A N 1
ATOM 648 C CA . TYR A 1 81 ? -5.308 -9.169 26.122 1.00 24.68 90 TYR A CA 1
ATOM 649 C C . TYR A 1 81 ? -5.471 -8.219 24.937 1.00 25.15 90 TYR A C 1
ATOM 650 O O . TYR A 1 81 ? -6.234 -7.242 25.017 1.00 25.91 90 TYR A O 1
ATOM 659 N N . TYR A 1 82 ? -4.763 -8.496 23.843 1.00 24.56 91 TYR A N 1
ATOM 660 C CA . TYR A 1 82 ? -4.978 -7.739 22.611 1.00 24.44 91 TYR A CA 1
ATOM 661 C C . TYR A 1 82 ? -5.779 -8.545 21.585 1.00 24.85 91 TYR A C 1
ATOM 662 O O . TYR A 1 82 ? -6.154 -8.018 20.533 1.00 24.63 91 TYR A O 1
ATOM 671 N N . LEU A 1 83 ? -6.048 -9.813 21.905 1.00 25.07 92 LEU A N 1
ATOM 672 C CA . LEU A 1 83 ? -6.791 -10.702 21.013 1.00 25.63 92 LEU A CA 1
ATOM 673 C C . LEU A 1 83 ? -8.300 -10.565 21.186 1.00 27.16 92 LEU A C 1
ATOM 674 O O . LEU A 1 83 ? -8.788 -10.240 22.284 1.00 27.70 92 LEU A O 1
ATOM 679 N N . PRO A 1 84 ? -9.054 -10.804 20.098 1.00 27.74 93 PRO A N 1
ATOM 680 C CA . PRO A 1 84 ? -10.510 -10.842 20.249 1.00 29.19 93 PRO A CA 1
ATOM 681 C C . PRO A 1 84 ? -10.904 -11.915 21.257 1.00 30.64 93 PRO A C 1
ATOM 682 O O . PRO A 1 84 ? -10.157 -12.889 21.464 1.00 30.17 93 PRO A O 1
ATOM 686 N N . ASN A 1 85 ? -12.035 -11.724 21.921 1.00 32.45 94 ASN A N 1
ATOM 687 C CA . ASN A 1 85 ? -12.583 -12.783 22.754 1.00 33.68 94 ASN A CA 1
ATOM 688 C C . ASN A 1 85 ? -13.564 -13.594 21.915 1.00 34.53 94 ASN A C 1
ATOM 689 O O . ASN A 1 85 ? -13.599 -13.423 20.686 1.00 34.87 94 ASN A O 1
ATOM 694 N N . ASP A 1 86 ? -14.330 -14.488 22.545 1.00 34.97 95 ASP A N 1
ATOM 695 C CA . ASP A 1 86 ? -15.220 -15.391 21.800 1.00 35.20 95 ASP A CA 1
ATOM 696 C C . ASP A 1 86 ? -16.461 -14.665 21.315 1.00 35.66 95 ASP A C 1
ATOM 697 O O . ASP A 1 86 ? -17.506 -14.708 21.966 1.00 36.66 95 ASP A O 1
ATOM 702 N N . ASP A 1 87 ? -16.348 -14.021 20.158 1.00 34.99 96 ASP A N 1
ATOM 703 C CA . ASP A 1 87 ? -17.392 -13.138 19.656 1.00 35.06 96 ASP A CA 1
ATOM 704 C C . ASP A 1 87 ? -18.124 -13.722 18.453 1.00 35.16 96 ASP A C 1
ATOM 705 O O . ASP A 1 87 ? -18.999 -13.081 17.877 1.00 36.01 96 ASP A O 1
ATOM 710 N N . GLY A 1 88 ? -17.756 -14.937 18.062 1.00 34.31 97 GLY A N 1
ATOM 711 C CA . GLY A 1 88 ? -18.396 -15.576 16.927 1.00 33.96 97 GLY A CA 1
ATOM 712 C C . GLY A 1 88 ? -17.902 -15.069 15.585 1.00 33.34 97 GLY A C 1
ATOM 713 O O . GLY A 1 88 ? -18.373 -15.534 14.545 1.00 34.14 97 GLY A O 1
ATOM 714 N N . GLU A 1 89 ? -16.953 -14.134 15.590 1.00 32.08 98 GLU A N 1
ATOM 715 C CA . GLU A 1 89 ? -16.445 -13.588 14.325 1.00 30.57 98 GLU A CA 1
ATOM 716 C C . GLU A 1 89 ? -15.271 -14.397 13.780 1.00 28.07 98 GLU A C 1
ATOM 717 O O . GLU A 1 89 ? -14.611 -15.131 14.527 1.00 27.51 98 GLU A O 1
ATOM 723 N N . PHE A 1 90 ? -15.018 -14.278 12.475 1.00 25.99 99 PHE A N 1
ATOM 724 C CA . PHE A 1 90 ? -13.833 -14.909 11.882 1.00 23.95 99 PHE A CA 1
ATOM 725 C C . PHE A 1 90 ? -12.746 -13.883 11.553 1.00 22.05 99 PHE A C 1
ATOM 726 O O . PHE A 1 90 ? -13.042 -12.775 11.096 1.00 21.62 99 PHE A O 1
ATOM 734 N N . TYR A 1 91 ? -11.499 -14.247 11.825 1.00 21.70 100 TYR A N 1
ATOM 735 C CA . TYR A 1 91 ? -10.350 -13.373 11.606 1.00 21.60 100 TYR A CA 1
ATOM 736 C C . TYR A 1 91 ? -9.273 -14.075 10.776 1.00 21.16 100 TYR A C 1
ATOM 737 O O . TYR A 1 91 ? -9.256 -15.320 10.676 1.00 20.60 100 TYR A O 1
ATOM 746 N N . GLN A 1 92 ? -8.357 -13.289 10.206 1.00 20.80 101 GLN A N 1
ATOM 747 C CA . GLN A 1 92 ? -7.139 -13.851 9.605 1.00 21.22 101 GLN A CA 1
ATOM 748 C C . GLN A 1 92 ? -5.911 -12.994 9.923 1.00 21.00 101 GLN A C 1
ATOM 749 O O . GLN A 1 92 ? -6.041 -11.851 10.397 1.00 21.55 101 GLN A O 1
ATOM 755 N N . PHE A 1 93 ? -4.719 -13.544 9.713 1.00 19.74 102 PHE A N 1
ATOM 756 C CA . PHE A 1 93 ? -3.522 -12.714 9.737 1.00 19.67 102 PHE A CA 1
ATOM 757 C C . PHE A 1 93 ? -3.308 -12.103 8.358 1.00 20.25 102 PHE A C 1
ATOM 758 O O . PHE A 1 93 ? -3.575 -12.758 7.338 1.00 20.20 102 PHE A O 1
ATOM 766 N N . CYS A 1 94 ? -2.789 -10.877 8.319 1.00 20.16 103 CYS A N 1
ATOM 767 C CA . CYS A 1 94 ? -2.354 -10.288 7.045 1.00 20.55 103 CYS A CA 1
ATOM 768 C C . CYS A 1 94 ? -1.004 -9.612 7.235 1.00 20.47 103 CYS A C 1
ATOM 769 O O . CYS A 1 94 ? -0.767 -8.960 8.276 1.00 20.12 103 CYS A O 1
ATOM 772 N N . TYR A 1 95 ? -0.121 -9.763 6.250 1.00 20.04 104 TYR A N 1
ATOM 773 C CA . TYR A 1 95 ? 1.153 -9.058 6.259 1.00 20.28 104 TYR A CA 1
ATOM 774 C C . TYR A 1 95 ? 0.977 -7.805 5.409 1.00 21.53 104 TYR A C 1
ATOM 775 O O . TYR A 1 95 ? 0.527 -7.872 4.251 1.00 21.79 104 TYR A O 1
ATOM 784 N N . VAL A 1 96 ? 1.332 -6.668 5.990 1.00 22.13 105 VAL A N 1
ATOM 785 C CA . VAL A 1 96 ? 1.143 -5.376 5.347 1.00 23.50 105 VAL A CA 1
ATOM 786 C C . VAL A 1 96 ? 2.504 -4.730 5.249 1.00 24.36 105 VAL A C 1
ATOM 787 O O . VAL A 1 96 ? 3.201 -4.596 6.269 1.00 23.34 105 VAL A O 1
ATOM 791 N N . THR A 1 97 ? 2.897 -4.331 4.041 1.00 26.00 106 THR A N 1
ATOM 792 C CA . THR A 1 97 ? 4.171 -3.640 3.861 1.00 28.83 106 THR A CA 1
ATOM 793 C C . THR A 1 97 ? 4.102 -2.207 4.382 1.00 32.25 106 THR A C 1
ATOM 794 O O . THR A 1 97 ? 3.022 -1.675 4.670 1.00 32.25 106 THR A O 1
ATOM 798 N N . HIS A 1 98 ? 5.262 -1.576 4.500 1.00 35.62 107 HIS A N 1
ATOM 799 C CA . HIS A 1 98 ? 5.310 -0.165 4.870 1.00 39.13 107 HIS A CA 1
ATOM 800 C C . HIS A 1 98 ? 4.618 0.709 3.815 1.00 41.21 107 HIS A C 1
ATOM 801 O O . HIS A 1 98 ? 4.091 1.776 4.135 1.00 42.18 107 HIS A O 1
ATOM 808 N N . LYS A 1 99 ? 4.595 0.239 2.567 1.00 42.14 108 LYS A N 1
ATOM 809 C CA . LYS A 1 99 ? 3.863 0.918 1.498 1.00 43.83 108 LYS A CA 1
ATOM 810 C C . LYS A 1 99 ? 2.353 0.786 1.718 1.00 43.37 108 LYS A C 1
ATOM 811 O O . LYS A 1 99 ? 1.556 1.321 0.937 1.00 44.38 108 LYS A O 1
ATOM 817 N N . GLY A 1 100 ? 1.963 0.069 2.775 1.00 41.89 109 GLY A N 1
ATOM 818 C CA . GLY A 1 100 ? 0.561 -0.092 3.123 1.00 40.74 109 GLY A CA 1
ATOM 819 C C . GLY A 1 100 ? -0.168 -1.176 2.343 1.00 39.69 109 GLY A C 1
ATOM 820 O O . GLY A 1 100 ? -1.396 -1.284 2.436 1.00 39.26 109 GLY A O 1
ATOM 821 N N . GLU A 1 101 ? 0.567 -1.982 1.577 1.00 39.27 110 GLU A N 1
ATOM 822 C CA . GLU A 1 101 ? -0.072 -3.036 0.782 1.00 38.80 110 GLU A CA 1
ATOM 823 C C . GLU A 1 101 ? -0.089 -4.407 1.473 1.00 35.58 110 GLU A C 1
ATOM 824 O O . GLU A 1 101 ? 0.910 -4.848 2.049 1.00 34.66 110 GLU A O 1
ATOM 830 N N . ILE A 1 102 ? -1.244 -5.066 1.444 1.00 33.96 111 ILE A N 1
ATOM 831 C CA . ILE A 1 102 ? -1.360 -6.404 2.006 1.00 31.95 111 ILE A CA 1
ATOM 832 C C . ILE A 1 102 ? -0.630 -7.374 1.074 1.00 30.79 111 ILE A C 1
ATOM 833 O O . ILE A 1 102 ? -0.945 -7.422 -0.113 1.00 31.51 111 ILE A O 1
ATOM 838 N N . ARG A 1 103 ? 0.327 -8.141 1.595 1.00 28.69 112 ARG A N 1
ATOM 839 C CA . ARG A 1 103 ? 1.121 -9.037 0.748 1.00 27.72 112 ARG A CA 1
ATOM 840 C C . ARG A 1 103 ? 1.143 -10.498 1.218 1.00 25.20 112 ARG A C 1
ATOM 841 O O . ARG A 1 103 ? 2.022 -11.270 0.825 1.00 24.92 112 ARG A O 1
ATOM 849 N N . GLY A 1 104 ? 0.167 -10.868 2.046 1.00 22.74 113 GLY A N 1
ATOM 850 C CA . GLY A 1 104 ? 0.029 -12.225 2.531 1.00 19.95 113 GLY A CA 1
ATOM 851 C C . GLY A 1 104 ? -1.195 -12.258 3.414 1.00 18.80 113 GLY A C 1
ATOM 852 O O . GLY A 1 104 ? -1.505 -11.251 4.085 1.00 18.76 113 GLY A O 1
ATOM 853 N N . ALA A 1 105 ? -1.922 -13.375 3.407 1.00 17.53 114 ALA A N 1
ATOM 854 C CA . ALA A 1 105 ? -3.051 -13.550 4.333 1.00 17.16 114 ALA A CA 1
ATOM 855 C C . ALA A 1 105 ? -3.241 -15.026 4.628 1.00 17.24 114 ALA A C 1
ATOM 856 O O . ALA A 1 105 ? -3.026 -15.870 3.743 1.00 16.64 114 ALA A O 1
ATOM 858 N N . SER A 1 106 ? -3.677 -15.324 5.852 1.00 16.86 115 SER A N 1
ATOM 859 C CA . SER A 1 106 ? -3.782 -16.682 6.346 1.00 17.17 115 SER A CA 1
ATOM 860 C C . SER A 1 106 ? -5.185 -17.184 6.117 1.00 18.67 115 SER A C 1
ATOM 861 O O . SER A 1 106 ? -6.087 -16.412 5.747 1.00 19.10 115 SER A O 1
ATOM 864 N N . THR A 1 107 ? -5.374 -18.481 6.327 1.00 19.37 116 THR A N 1
ATOM 865 C CA . THR A 1 107 ? -6.716 -19.035 6.435 1.00 20.64 116 THR A CA 1
ATOM 866 C C . THR A 1 107 ? -7.407 -18.425 7.668 1.00 21.47 116 THR A C 1
ATOM 867 O O . THR A 1 107 ? -6.738 -17.934 8.577 1.00 21.09 116 THR A O 1
ATOM 871 N N . PRO A 1 108 ? -8.749 -18.448 7.688 1.00 22.43 117 PRO A N 1
ATOM 872 C CA . PRO A 1 108 ? -9.519 -17.811 8.760 1.00 22.90 117 PRO A CA 1
ATOM 873 C C . PRO A 1 108 ? -9.585 -18.631 10.040 1.00 23.02 117 PRO A C 1
ATOM 874 O O . PRO A 1 108 ? -9.398 -19.856 10.022 1.00 23.32 117 PRO A O 1
ATOM 878 N N . PHE A 1 109 ? -9.834 -17.947 11.150 1.00 22.98 118 PHE A N 1
ATOM 879 C CA . PHE A 1 109 ? -9.956 -18.616 12.438 1.00 22.82 118 PHE A CA 1
ATOM 880 C C . PHE A 1 109 ? -10.830 -17.822 13.389 1.00 23.59 118 PHE A C 1
ATOM 881 O O . PHE A 1 109 ? -11.062 -16.618 13.194 1.00 22.14 118 PHE A O 1
ATOM 889 N N . GLN A 1 110 ? -11.324 -18.491 14.430 1.00 25.81 119 GLN A N 1
ATOM 890 C CA . GLN A 1 110 ? -12.040 -17.756 15.474 1.00 27.76 119 GLN A CA 1
ATOM 891 C C . GLN A 1 110 ? -11.409 -17.955 16.843 1.00 27.48 119 GLN A C 1
ATOM 892 O O . GLN A 1 110 ? -10.577 -18.846 17.033 1.00 27.39 119 GLN A O 1
ATOM 898 N N . PHE A 1 111 ? -11.764 -17.096 17.785 1.00 27.30 120 PHE A N 1
ATOM 899 C CA . PHE A 1 111 ? -11.180 -17.193 19.101 1.00 27.84 120 PHE A CA 1
ATOM 900 C C . PHE A 1 111 ? -12.182 -17.825 20.059 1.00 31.24 120 PHE A C 1
A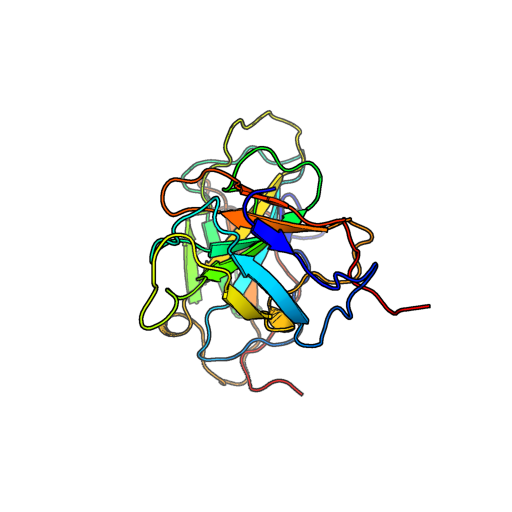TOM 901 O O . PHE A 1 111 ? -13.246 -17.265 20.325 1.00 30.97 120 PHE A O 1
ATOM 909 N N . ARG A 1 112 ? -11.845 -19.013 20.548 1.00 34.96 121 ARG A N 1
ATOM 910 C CA . ARG A 1 112 ? -12.736 -19.775 21.420 1.00 38.88 121 ARG A CA 1
ATOM 911 C C . ARG A 1 112 ? -11.992 -20.919 22.089 1.00 41.61 121 ARG A C 1
ATOM 912 O O . ARG A 1 112 ? -10.832 -21.191 21.759 1.00 41.01 121 ARG A O 1
ATOM 920 N N . ALA A 1 113 ? -12.656 -21.578 23.038 1.00 44.90 122 ALA A N 1
ATOM 921 C CA . ALA A 1 113 ? -12.136 -22.818 23.606 1.00 47.94 122 ALA A CA 1
ATOM 922 C C . ALA A 1 113 ? -12.045 -23.886 22.515 1.00 50.67 122 ALA A C 1
ATOM 923 O O . ALA A 1 113 ? -12.990 -24.079 21.749 1.00 51.29 122 ALA A O 1
ATOM 925 N N . SER A 1 114 ? -10.908 -24.575 22.441 1.00 52.61 123 SER A N 1
ATOM 926 C CA . SER A 1 114 ? -10.692 -25.603 21.420 1.00 54.73 123 SER A CA 1
ATOM 927 C C . SER A 1 114 ? -11.698 -26.755 21.521 1.00 57.14 123 SER A C 1
ATOM 928 O O . SER A 1 114 ? -12.251 -27.012 22.596 1.00 57.84 123 SER A O 1
ATOM 931 N N . SER A 1 115 ? -11.939 -27.436 20.397 1.00 58.33 124 SER A N 1
ATOM 932 C CA . SER A 1 115 ? -12.774 -28.641 20.380 1.00 60.07 124 SER A CA 1
ATOM 933 C C . SER A 1 115 ? -12.095 -29.811 21.099 1.00 60.76 124 SER A C 1
ATOM 934 O O . SER A 1 115 ? -12.067 -29.875 22.332 1.00 61.13 124 SER A O 1
ATOM 937 N N . ALA B 1 6 ? 27.177 -30.184 26.279 1.00 61.72 15 ALA B N 1
ATOM 938 C CA . ALA B 1 6 ? 27.008 -31.357 27.135 1.00 61.09 15 ALA B CA 1
ATOM 939 C C . ALA B 1 6 ? 26.714 -30.964 28.587 1.00 60.83 15 ALA B C 1
ATOM 940 O O . ALA B 1 6 ? 26.630 -31.827 29.463 1.00 60.75 15 ALA B O 1
ATOM 942 N N . HIS B 1 7 ? 26.547 -29.662 28.828 1.00 60.63 16 HIS B N 1
ATOM 943 C CA . HIS B 1 7 ? 26.301 -29.135 30.172 1.00 60.26 16 HIS B CA 1
ATOM 944 C C . HIS B 1 7 ? 24.829 -29.267 30.599 1.00 58.35 16 HIS B C 1
ATOM 945 O O . HIS B 1 7 ? 24.526 -29.318 31.793 1.00 58.17 16 HIS B O 1
ATOM 952 N N . VAL B 1 8 ? 23.921 -29.307 29.622 1.00 56.71 17 VAL B N 1
ATOM 953 C CA . VAL B 1 8 ? 22.522 -29.666 29.871 1.00 54.70 17 VAL B CA 1
ATOM 954 C C . VAL B 1 8 ? 22.117 -30.826 28.963 1.00 53.27 17 VAL B C 1
ATOM 955 O O . VAL B 1 8 ? 22.165 -30.706 27.738 1.00 53.26 17 VAL B O 1
ATOM 959 N N . ILE B 1 9 ? 21.723 -31.950 29.562 1.00 52.00 18 ILE B N 1
ATOM 960 C CA . ILE B 1 9 ? 21.351 -33.121 28.779 1.00 50.55 18 ILE B CA 1
ATOM 961 C C . ILE B 1 9 ? 19.845 -33.280 28.657 1.00 48.88 18 ILE B C 1
ATOM 962 O O . ILE B 1 9 ? 19.120 -33.303 29.655 1.00 48.24 18 ILE B O 1
ATOM 967 N N . PHE B 1 10 ? 19.378 -33.399 27.425 1.00 48.18 19 PHE B N 1
ATOM 968 C CA . PHE B 1 10 ? 17.985 -33.718 27.195 1.00 46.91 19 PHE B CA 1
ATOM 969 C C . PHE B 1 10 ? 17.807 -35.223 27.301 1.00 46.99 19 PHE B C 1
ATOM 970 O O . PHE B 1 10 ? 18.641 -35.984 26.805 1.00 47.65 19 PHE B O 1
ATOM 978 N N . GLN B 1 11 ? 16.744 -35.642 27.986 1.00 46.16 20 GLN B N 1
ATOM 979 C CA . GLN B 1 11 ? 16.581 -37.041 28.374 1.00 46.19 20 GLN B CA 1
ATOM 980 C C . GLN B 1 11 ? 15.363 -37.674 27.730 1.00 45.31 20 GLN B C 1
ATOM 981 O O . GLN B 1 11 ? 14.312 -37.040 27.624 1.00 44.32 20 GLN B O 1
ATOM 987 N N . ASN B 1 12 ? 15.514 -38.924 27.308 1.00 33.92 21 ASN B N 1
ATOM 988 C CA . ASN B 1 12 ? 14.405 -39.705 26.770 1.00 34.57 21 ASN B CA 1
ATOM 989 C C . ASN B 1 12 ? 13.731 -39.002 25.591 1.00 33.38 21 ASN B C 1
ATOM 990 O O . ASN B 1 12 ? 12.509 -39.009 25.464 1.00 32.36 21 ASN B O 1
ATOM 995 N N . VAL B 1 13 ? 14.543 -38.383 24.738 1.00 33.88 22 VAL B N 1
ATOM 996 C CA . VAL B 1 13 ? 14.029 -37.610 23.611 1.00 33.14 22 VAL B CA 1
ATOM 997 C C . VAL B 1 13 ? 13.636 -38.556 22.482 1.00 33.49 22 VAL B C 1
ATOM 998 O O . VAL B 1 13 ? 14.453 -39.353 22.025 1.00 34.48 22 VAL B O 1
ATOM 1002 N N . ALA B 1 14 ? 12.392 -38.467 22.026 1.00 32.85 23 ALA B N 1
ATOM 1003 C CA . ALA B 1 14 ? 11.906 -39.375 20.989 1.00 33.44 23 ALA B CA 1
ATOM 1004 C C . ALA B 1 14 ? 12.324 -38.947 19.588 1.00 33.78 23 ALA B C 1
ATOM 1005 O O . ALA B 1 14 ? 12.882 -37.856 19.396 1.00 33.47 23 ALA B O 1
ATOM 1007 N N . LYS B 1 15 ? 12.020 -39.799 18.611 1.00 34.68 24 LYS B N 1
ATOM 1008 C CA . LYS B 1 15 ? 12.335 -39.525 17.209 1.00 35.23 24 LYS B CA 1
ATOM 1009 C C . LYS B 1 15 ? 11.222 -38.709 16.572 1.00 34.11 24 LYS B C 1
ATOM 1010 O O . LYS B 1 15 ? 11.413 -38.076 15.530 1.00 34.05 24 LYS B O 1
ATOM 1016 N N . SER B 1 16 ? 10.059 -38.720 17.216 1.00 33.19 25 SER B N 1
ATOM 1017 C CA . SER B 1 16 ? 8.911 -37.976 16.726 1.00 31.71 25 SER B CA 1
ATOM 1018 C C . SER B 1 16 ? 7.993 -37.610 17.892 1.00 30.97 25 SER B C 1
ATOM 1019 O O . SER B 1 16 ? 8.023 -38.261 18.949 1.00 31.17 25 SER B O 1
ATOM 1022 N N . TYR B 1 17 ? 7.183 -36.572 17.707 1.00 29.76 26 TYR B N 1
ATOM 1023 C CA . TYR B 1 17 ? 6.197 -36.186 18.708 1.00 29.08 26 TYR B CA 1
ATOM 1024 C C . TYR B 1 17 ? 4.900 -35.873 17.989 1.00 28.18 26 TYR B C 1
ATOM 1025 O O . TYR B 1 17 ? 4.916 -35.391 16.854 1.00 27.57 26 TYR B O 1
ATOM 1034 N N . LEU B 1 18 ? 3.778 -36.139 18.639 1.00 27.82 27 LEU B N 1
ATOM 1035 C CA . LEU B 1 18 ? 2.488 -35.795 18.062 1.00 27.38 27 LEU B CA 1
ATOM 1036 C C . LEU B 1 18 ? 2.393 -34.275 17.990 1.00 27.55 27 LEU B C 1
ATOM 1037 O O . LEU B 1 18 ? 2.775 -33.578 18.942 1.00 26.38 27 LEU B O 1
ATOM 1042 N N . PRO B 1 19 ? 1.923 -33.756 16.843 1.00 29.15 28 PRO B N 1
ATOM 1043 C CA . PRO B 1 19 ? 1.799 -32.314 16.580 1.00 29.68 28 PRO B CA 1
ATOM 1044 C C . PRO B 1 19 ? 0.774 -31.613 17.459 1.00 30.59 28 PRO B C 1
ATOM 1045 O O . PRO B 1 19 ? 1.001 -30.464 17.869 1.00 30.19 28 PRO B O 1
ATOM 1049 N N . ASN B 1 20 ? -0.342 -32.272 17.753 1.00 31.60 29 ASN B N 1
ATOM 1050 C CA . ASN B 1 20 ? -1.396 -31.555 18.459 1.00 32.32 29 ASN B CA 1
ATOM 1051 C C . ASN B 1 20 ? -1.681 -32.002 19.887 1.00 31.53 29 ASN B C 1
ATOM 1052 O O . ASN B 1 20 ? -2.791 -31.831 20.384 1.00 32.49 29 ASN B O 1
ATOM 1057 N N . ALA B 1 21 ? -0.659 -32.535 20.550 1.00 29.80 30 ALA B N 1
ATOM 1058 C CA . ALA B 1 21 ? -0.782 -32.919 21.954 1.00 28.29 30 ALA B CA 1
ATOM 1059 C C . ALA B 1 21 ? 0.352 -32.257 22.706 1.00 26.32 30 ALA B C 1
ATOM 1060 O O . ALA B 1 21 ? 1.372 -31.921 22.100 1.00 25.74 30 ALA B O 1
ATOM 1062 N N . HIS B 1 22 ? 0.209 -32.086 24.019 1.00 24.94 31 HIS B N 1
ATOM 1063 C CA . HIS B 1 22 ? 1.276 -31.442 24.772 1.00 23.67 31 HIS B CA 1
ATOM 1064 C C . HIS B 1 22 ? 2.513 -32.321 24.789 1.00 22.92 31 HIS B C 1
ATOM 1065 O O . HIS B 1 22 ? 2.421 -33.563 24.781 1.00 22.23 31 HIS B O 1
ATOM 1072 N N . LEU B 1 23 ? 3.672 -31.683 24.777 1.00 22.65 32 LEU B N 1
ATOM 1073 C CA . LEU B 1 23 ? 4.922 -32.425 24.747 1.00 23.66 32 LEU B CA 1
ATOM 1074 C C . LEU B 1 23 ? 5.612 -32.256 26.091 1.00 23.33 32 LEU B C 1
ATOM 1075 O O . LEU B 1 23 ? 5.709 -31.121 26.598 1.00 23.31 32 LEU B O 1
ATOM 1080 N N . GLU B 1 24 ? 6.115 -33.357 26.646 1.00 22.69 33 GLU B N 1
ATOM 1081 C CA . GLU B 1 24 ? 6.861 -33.291 27.904 1.00 22.56 33 GLU B CA 1
ATOM 1082 C C . GLU B 1 24 ? 8.366 -33.413 27.702 1.00 22.85 33 GLU B C 1
ATOM 1083 O O . GLU B 1 24 ? 8.893 -34.489 27.377 1.00 23.10 33 GLU B O 1
ATOM 1089 N N . CYS B 1 25 ? 9.053 -32.295 27.936 1.00 22.87 34 CYS B N 1
ATOM 1090 C CA . CYS B 1 25 ? 10.474 -32.173 27.684 1.00 23.71 34 CYS B CA 1
ATOM 1091 C C . CYS B 1 25 ? 11.253 -32.354 28.979 1.00 25.26 34 CYS B C 1
ATOM 1092 O O . CYS B 1 25 ? 11.126 -31.544 29.899 1.00 25.64 34 CYS B O 1
ATOM 1095 N N . HIS B 1 26 ? 12.058 -33.414 29.048 1.00 26.10 35 HIS B N 1
ATOM 1096 C CA . HIS B 1 26 ? 12.824 -33.732 30.242 1.00 26.97 35 HIS B CA 1
ATOM 1097 C C . HIS B 1 26 ? 14.276 -33.383 29.975 1.00 28.50 35 HIS B C 1
ATOM 1098 O O . HIS B 1 26 ? 14.794 -33.664 28.888 1.00 28.81 35 HIS B O 1
ATOM 1105 N N . TYR B 1 27 ? 14.932 -32.765 30.952 1.00 29.44 36 TYR B N 1
ATOM 1106 C CA . TYR B 1 27 ? 16.349 -32.466 30.821 1.00 31.49 36 TYR B CA 1
ATOM 1107 C C . TYR B 1 27 ? 17.033 -32.449 32.178 1.00 33.07 36 TYR B C 1
ATOM 1108 O O . TYR B 1 27 ? 16.370 -32.411 33.221 1.00 33.14 36 TYR B O 1
ATOM 1117 N N . THR B 1 28 ? 18.362 -32.472 32.154 1.00 34.30 37 THR B N 1
ATOM 1118 C CA . THR B 1 28 ? 19.146 -32.512 33.385 1.00 35.55 37 THR B CA 1
ATOM 1119 C C . THR B 1 28 ? 20.110 -31.343 33.458 1.00 36.66 37 THR B C 1
ATOM 1120 O O . THR B 1 28 ? 20.908 -31.127 32.533 1.00 36.98 37 THR B O 1
ATOM 1124 N N . LEU B 1 29 ? 20.021 -30.575 34.541 1.00 37.27 38 LEU B N 1
ATOM 1125 C CA . LEU B 1 29 ? 21.038 -29.577 34.816 1.00 38.63 38 LEU B CA 1
ATOM 1126 C C . LEU B 1 29 ? 22.206 -30.327 35.455 1.00 40.49 38 LEU B C 1
ATOM 1127 O O . LEU B 1 29 ? 22.107 -30.763 36.603 1.00 41.24 38 LEU B O 1
ATOM 1132 N N . THR B 1 30 ? 23.284 -30.520 34.690 1.00 69.14 39 THR B N 1
ATOM 1133 C CA . THR B 1 30 ? 24.475 -31.233 35.166 1.00 69.73 39 THR B CA 1
ATOM 1134 C C . THR B 1 30 ? 25.273 -30.344 36.122 1.00 71.24 39 THR B C 1
ATOM 1135 O O . THR B 1 30 ? 24.991 -29.153 36.232 1.00 71.62 39 THR B O 1
ATOM 1139 N N . PRO B 1 31 ? 26.257 -30.920 36.840 1.00 72.28 40 PRO B N 1
ATOM 1140 C CA . PRO B 1 31 ? 27.126 -30.084 37.685 1.00 74.06 40 PRO B CA 1
ATOM 1141 C C . PRO B 1 31 ? 27.866 -28.971 36.929 1.00 75.48 40 PRO B C 1
ATOM 1142 O O . PRO B 1 31 ? 28.230 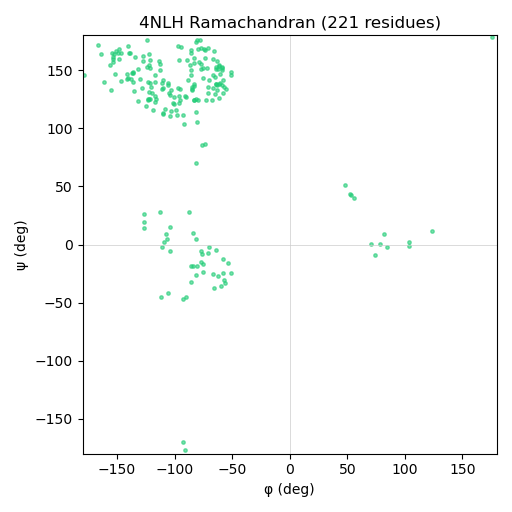-27.964 37.537 1.00 76.41 40 PRO B O 1
ATOM 1146 N N . TYR B 1 32 ? 28.072 -29.143 35.627 1.00 75.73 41 TYR B N 1
ATOM 1147 C CA . TYR B 1 32 ? 28.860 -28.192 34.838 1.00 77.11 41 TYR B CA 1
ATOM 1148 C C . TYR B 1 32 ? 28.174 -26.840 34.596 1.00 77.61 41 TYR B C 1
ATOM 1149 O O . TYR B 1 32 ? 28.790 -25.917 34.049 1.00 78.41 41 TYR B O 1
ATOM 1158 N N . ILE B 1 33 ? 26.909 -26.719 34.990 1.00 77.06 42 ILE B N 1
ATOM 1159 C CA . ILE B 1 33 ? 26.230 -25.430 34.888 1.00 77.48 42 ILE B CA 1
ATOM 1160 C C . ILE B 1 33 ? 25.402 -25.047 36.107 1.00 77.57 42 ILE B C 1
ATOM 1161 O O . ILE B 1 33 ? 24.859 -25.896 36.817 1.00 76.84 42 ILE B O 1
ATOM 1166 N N . HIS B 1 34 ? 25.351 -23.741 36.332 1.00 78.48 43 HIS B N 1
ATOM 1167 C CA . HIS B 1 34 ? 24.531 -23.118 37.349 1.00 78.74 43 HIS B CA 1
ATOM 1168 C C . HIS B 1 34 ? 23.383 -22.520 36.556 1.00 77.94 43 HIS B C 1
ATOM 1169 O O . HIS B 1 34 ? 23.617 -21.824 35.567 1.00 78.45 43 HIS B O 1
ATOM 1176 N N . PRO B 1 35 ? 22.138 -22.810 36.952 1.00 76.59 44 PRO B N 1
ATOM 1177 C CA . PRO B 1 35 ? 21.000 -22.247 36.216 1.00 75.74 44 PRO B CA 1
ATOM 1178 C C . PRO B 1 35 ? 20.823 -20.762 36.504 1.00 76.24 44 PRO B C 1
ATOM 1179 O O . PRO B 1 35 ? 21.331 -20.276 37.513 1.00 77.17 44 PRO B O 1
ATOM 1183 N N . HIS B 1 36 ? 20.116 -20.054 35.630 1.00 75.57 45 HIS B N 1
ATOM 1184 C CA . HIS B 1 36 ? 19.817 -18.644 35.861 1.00 75.90 45 HIS B CA 1
ATOM 1185 C C . HIS B 1 36 ? 18.359 -18.375 35.471 1.00 74.54 45 HIS B C 1
ATOM 1186 O O . HIS B 1 36 ? 17.866 -18.950 34.503 1.00 73.54 45 HIS B O 1
ATOM 1193 N N . PRO B 1 37 ? 17.657 -17.515 36.238 1.00 74.37 46 PRO B N 1
ATOM 1194 C CA . PRO B 1 37 ? 16.193 -17.356 36.143 1.00 73.23 46 PRO B CA 1
ATOM 1195 C C . PRO B 1 37 ? 15.662 -16.816 34.798 1.00 72.50 46 PRO B C 1
ATOM 1196 O O . PRO B 1 37 ? 14.444 -16.724 34.604 1.00 72.10 46 PRO B O 1
ATOM 1200 N N . LYS B 1 38 ? 16.558 -16.458 33.886 1.00 72.16 47 LYS B N 1
ATOM 1201 C CA . LYS B 1 38 ? 16.137 -16.088 32.545 1.00 71.21 47 LYS B CA 1
ATOM 1202 C C . LYS B 1 38 ? 16.486 -17.177 31.544 1.00 69.37 47 LYS B C 1
ATOM 1203 O O . LYS B 1 38 ? 16.292 -16.996 30.346 1.00 69.12 47 LYS B O 1
ATOM 1209 N N . ASP B 1 39 ? 17.002 -18.304 32.032 1.00 68.16 48 ASP B N 1
ATOM 1210 C CA . ASP B 1 39 ? 17.288 -19.438 31.155 1.00 66.82 48 ASP B CA 1
ATOM 1211 C C . ASP B 1 39 ? 15.992 -19.964 30.562 1.00 65.65 48 ASP B C 1
ATOM 1212 O O . ASP B 1 39 ? 14.919 -19.822 31.161 1.00 65.12 48 ASP B O 1
ATOM 1217 N N . TRP B 1 40 ? 16.091 -20.575 29.385 1.00 36.24 49 TRP B N 1
ATOM 1218 C CA . TRP B 1 40 ? 14.906 -21.076 28.702 1.00 35.41 49 TRP B CA 1
ATOM 1219 C C . TRP B 1 40 ? 15.233 -22.256 27.804 1.00 34.92 49 TRP B C 1
ATOM 1220 O O . TRP B 1 40 ? 16.404 -22.514 27.492 1.00 35.70 49 TRP B O 1
ATOM 1231 N N . VAL B 1 41 ? 14.188 -22.981 27.412 1.00 33.57 50 VAL B N 1
ATOM 1232 C CA . VAL B 1 41 ? 14.316 -24.101 26.499 1.00 32.94 50 VAL B CA 1
ATOM 1233 C C . VAL B 1 41 ? 13.536 -23.768 25.236 1.00 32.79 50 VAL B C 1
ATOM 1234 O O . VAL B 1 41 ? 12.366 -23.383 25.308 1.00 32.48 50 VAL B O 1
ATOM 1238 N N . GLY B 1 42 ? 14.181 -23.895 24.080 1.00 33.06 51 GLY B N 1
ATOM 1239 C CA . GLY B 1 42 ? 13.490 -23.655 22.826 1.00 32.96 51 GLY B CA 1
ATOM 1240 C C . GLY B 1 42 ? 13.317 -24.916 22.000 1.00 33.10 51 GLY B C 1
ATOM 1241 O O . GLY B 1 42 ? 14.062 -25.895 22.150 1.00 32.98 51 GLY B O 1
ATOM 1242 N N . ILE B 1 43 ? 12.307 -24.910 21.142 1.00 33.30 52 ILE B N 1
ATOM 1243 C CA . ILE B 1 43 ? 12.231 -25.888 20.069 1.00 34.00 52 ILE B CA 1
ATOM 1244 C C . ILE B 1 43 ? 12.776 -25.209 18.806 1.00 35.85 52 ILE B C 1
ATOM 1245 O O . ILE B 1 43 ? 12.182 -24.244 18.299 1.00 36.02 52 ILE B O 1
ATOM 1250 N N . PHE B 1 44 ? 13.936 -25.668 18.338 1.00 37.34 53 PHE B N 1
ATOM 1251 C CA . PHE B 1 44 ? 14.583 -25.071 17.170 1.00 38.68 53 PHE B CA 1
ATOM 1252 C C . PHE B 1 44 ? 14.561 -26.023 15.983 1.00 40.09 53 PHE B C 1
ATOM 1253 O O . PHE B 1 44 ? 14.798 -27.228 16.146 1.00 40.11 53 PHE B O 1
ATOM 1261 N N . LYS B 1 45 ? 14.297 -25.494 14.788 1.00 41.41 54 LYS B N 1
ATOM 1262 C CA . LYS B 1 45 ? 14.490 -26.284 13.566 1.00 42.52 54 LYS B CA 1
ATOM 1263 C C . LYS B 1 45 ? 15.987 -26.459 13.335 1.00 43.07 54 LYS B C 1
ATOM 1264 O O . LYS B 1 45 ? 16.735 -25.503 13.489 1.00 43.34 54 LYS B O 1
ATOM 1270 N N . VAL B 1 46 ? 16.427 -27.673 12.999 1.00 50.02 55 VAL B N 1
ATOM 1271 C CA . VAL B 1 46 ? 17.846 -27.915 12.723 1.00 52.93 55 VAL B CA 1
ATOM 1272 C C . VAL B 1 46 ? 18.335 -27.023 11.583 1.00 55.86 55 VAL B C 1
ATOM 1273 O O . VAL B 1 46 ? 17.608 -26.791 10.614 1.00 55.38 55 VAL B O 1
ATOM 1277 N N . GLY B 1 47 ? 19.562 -26.518 11.711 1.00 59.13 56 GLY B N 1
ATOM 1278 C CA . GLY B 1 47 ? 20.110 -25.561 10.760 1.00 62.68 56 GLY B CA 1
ATOM 1279 C C . GLY B 1 47 ? 20.107 -24.148 11.312 1.00 63.69 56 GLY B C 1
ATOM 1280 O O . GLY B 1 47 ? 20.539 -23.205 10.645 1.00 65.87 56 GLY B O 1
ATOM 1281 N N . TRP B 1 48 ? 19.598 -24.007 12.532 1.00 62.20 57 TRP B N 1
ATOM 1282 C CA . TRP B 1 48 ? 19.577 -22.727 13.226 1.00 63.08 57 TRP B CA 1
ATOM 1283 C C . TRP B 1 48 ? 20.995 -22.241 13.465 1.00 65.88 57 TRP B C 1
ATOM 1284 O O . TRP B 1 48 ? 21.917 -23.046 13.596 1.00 66.82 57 TRP B O 1
ATOM 1295 N N . SER B 1 49 ? 21.154 -20.921 13.526 1.00 67.26 58 SER B N 1
ATOM 1296 C CA . SER B 1 49 ? 22.463 -20.290 13.656 1.00 70.20 58 SER B CA 1
ATOM 1297 C C . SER B 1 49 ? 22.611 -19.624 15.014 1.00 69.76 58 SER B C 1
ATOM 1298 O O . SER B 1 49 ? 23.643 -19.753 15.676 1.00 70.91 58 SER B O 1
ATOM 1301 N N . THR B 1 50 ? 21.570 -18.895 15.407 1.00 68.23 59 THR B N 1
ATOM 1302 C CA . THR B 1 50 ? 21.567 -18.116 16.643 1.00 67.74 59 THR B CA 1
ATOM 1303 C C . THR B 1 50 ? 20.382 -18.507 17.540 1.00 64.12 59 THR B C 1
ATOM 1304 O O . THR B 1 50 ? 19.543 -19.326 17.157 1.00 62.34 59 THR B O 1
ATOM 1308 N N . ALA B 1 51 ? 20.311 -17.928 18.735 1.00 63.12 60 ALA B N 1
ATOM 1309 C CA . ALA B 1 51 ? 19.242 -18.278 19.668 1.00 59.79 60 ALA B CA 1
ATOM 1310 C C . ALA B 1 51 ? 17.913 -17.627 19.298 1.00 58.64 60 ALA B C 1
ATOM 1311 O O . ALA B 1 51 ? 16.860 -18.030 19.800 1.00 56.31 60 ALA B O 1
ATOM 1313 N N . ARG B 1 52 ? 17.961 -16.625 18.423 1.00 60.07 61 ARG B N 1
ATOM 1314 C CA . ARG B 1 52 ? 16.751 -15.926 17.997 1.00 59.28 61 ARG B CA 1
ATOM 1315 C C . ARG B 1 52 ? 15.934 -16.744 17.001 1.00 57.09 61 ARG B C 1
ATOM 1316 O O . ARG B 1 52 ? 14.804 -16.378 16.672 1.00 56.72 61 ARG B O 1
ATOM 1324 N N . ASP B 1 53 ? 16.497 -17.857 16.534 1.00 55.57 62 ASP B N 1
ATOM 1325 C CA . ASP B 1 53 ? 15.847 -18.686 15.517 1.00 53.28 62 ASP B CA 1
ATOM 1326 C C . ASP B 1 53 ? 14.891 -19.747 16.081 1.00 49.11 62 ASP B C 1
ATOM 1327 O O . ASP B 1 53 ? 14.689 -20.784 15.449 1.00 48.12 62 ASP B O 1
ATOM 1332 N N . TYR B 1 54 ? 14.297 -19.498 17.247 1.00 46.56 63 TYR B N 1
ATOM 1333 C CA . TYR B 1 54 ? 13.412 -20.497 17.868 1.00 42.53 63 TYR B CA 1
ATOM 1334 C C . TYR B 1 54 ? 12.031 -20.549 17.221 1.00 39.63 63 TYR B C 1
ATOM 1335 O O . TYR B 1 54 ? 11.576 -19.567 16.639 1.00 40.25 63 TYR B O 1
ATOM 1344 N N . TYR B 1 55 ? 11.368 -21.694 17.336 1.00 36.15 64 TYR B N 1
ATOM 1345 C CA . TYR B 1 55 ? 10.012 -21.844 16.835 1.00 33.92 64 TYR B CA 1
ATOM 1346 C C . TYR B 1 55 ? 9.037 -21.459 17.941 1.00 32.24 64 TYR B C 1
ATOM 1347 O O . TYR B 1 55 ? 8.066 -20.723 17.716 1.00 31.94 64 TYR B O 1
ATOM 1356 N N . THR B 1 56 ? 9.311 -21.967 19.140 1.00 31.24 65 THR B N 1
ATOM 1357 C CA . THR B 1 56 ? 8.586 -21.593 20.340 1.00 30.35 65 THR B CA 1
ATOM 1358 C C . THR B 1 56 ? 9.538 -21.845 21.500 1.00 30.80 65 THR B C 1
ATOM 1359 O O . THR B 1 56 ? 10.562 -22.539 21.326 1.00 30.96 65 THR B O 1
ATOM 1363 N N . PHE B 1 57 ? 9.220 -21.283 22.667 1.00 30.90 66 PHE B N 1
ATOM 1364 C CA . PHE B 1 57 ? 10.068 -21.451 23.852 1.00 31.49 66 PHE B CA 1
ATOM 1365 C C . PHE B 1 57 ? 9.262 -21.426 25.146 1.00 30.31 66 PHE B C 1
ATOM 1366 O O . PHE B 1 57 ? 8.095 -21.018 25.165 1.00 29.31 66 PHE B O 1
ATOM 1374 N N . LEU B 1 58 ? 9.897 -21.877 26.226 1.00 30.44 67 LEU B N 1
ATOM 1375 C CA . LEU B 1 58 ? 9.341 -21.773 27.570 1.00 29.83 67 LEU B CA 1
ATOM 1376 C C . LEU B 1 58 ? 10.496 -21.444 28.497 1.00 31.34 67 LEU B C 1
ATOM 1377 O O . LEU B 1 58 ? 11.611 -21.947 28.301 1.00 32.19 67 LEU B O 1
ATOM 1382 N N . TRP B 1 59 ? 10.251 -20.590 29.492 1.00 31.82 68 TRP B N 1
ATOM 1383 C CA . TRP B 1 59 ? 11.261 -20.311 30.508 1.00 33.01 68 TRP B CA 1
ATOM 1384 C C . TRP B 1 59 ? 11.560 -21.578 31.293 1.00 31.22 68 TRP B C 1
ATOM 1385 O O . TRP B 1 59 ? 10.638 -22.339 31.626 1.00 29.56 68 TRP B O 1
ATOM 1396 N N . SER B 1 60 ? 12.838 -21.814 31.576 1.00 50.99 69 SER B N 1
ATOM 1397 C CA . SER B 1 60 ? 13.206 -22.895 32.476 1.00 51.09 69 SER B CA 1
ATOM 1398 C C . SER B 1 60 ? 13.284 -22.293 33.867 1.00 52.28 69 SER B C 1
ATOM 1399 O O . SER B 1 60 ? 14.242 -21.581 34.179 1.00 52.75 69 SER B O 1
ATOM 1402 N N . PRO B 1 61 ? 12.259 -22.554 34.698 1.00 52.76 70 PRO B N 1
ATOM 1403 C CA . PRO B 1 61 ? 12.168 -21.966 36.040 1.00 54.36 70 PRO B CA 1
ATOM 1404 C C . PRO B 1 61 ? 13.347 -22.376 36.904 1.00 55.61 70 PRO B C 1
ATOM 1405 O O . PRO B 1 61 ? 13.757 -23.534 36.849 1.00 55.06 70 PRO B O 1
ATOM 1409 N N . MET B 1 62 ? 13.880 -21.432 37.676 1.00 57.20 71 MET B N 1
ATOM 1410 C CA . MET B 1 62 ? 14.976 -21.699 38.596 1.00 58.57 71 MET B CA 1
ATOM 1411 C C . MET B 1 62 ? 14.601 -22.827 39.543 1.00 59.36 71 MET B C 1
ATOM 1412 O O . MET B 1 62 ? 13.499 -22.848 40.088 1.00 59.16 71 MET B O 1
ATOM 1417 N N . PRO B 1 63 ? 15.517 -23.784 39.725 1.00 60.34 72 PRO B N 1
ATOM 1418 C CA . PRO B 1 63 ? 15.271 -24.870 40.675 1.00 61.60 72 PRO B CA 1
ATOM 1419 C C . PRO B 1 63 ? 15.188 -24.332 42.096 1.00 63.92 72 PRO B C 1
ATOM 1420 O O . PRO B 1 63 ? 16.072 -23.585 42.518 1.00 64.77 72 PRO B O 1
ATOM 1424 N N . GLU B 1 64 ? 14.133 -24.702 42.811 1.00 65.17 73 GLU B N 1
ATOM 1425 C CA . GLU B 1 64 ? 13.966 -24.333 44.210 1.00 67.75 73 GLU B CA 1
ATOM 1426 C C . GLU B 1 64 ? 15.140 -24.843 45.055 1.00 69.67 73 GLU B C 1
ATOM 1427 O O . GLU B 1 64 ? 15.578 -25.981 44.883 1.00 69.50 73 GLU B O 1
ATOM 1433 N N . HIS B 1 65 ? 15.636 -24.006 45.965 1.00 71.58 74 HIS B N 1
ATOM 1434 C CA . HIS B 1 65 ? 16.741 -24.371 46.857 1.00 73.54 74 HIS B CA 1
ATOM 1435 C C . HIS B 1 65 ? 17.905 -25.014 46.117 1.00 73.57 74 HIS B C 1
ATOM 1436 O O . HIS B 1 65 ? 18.360 -26.096 46.493 1.00 73.86 74 HIS B O 1
ATOM 1443 N N . TYR B 1 66 ? 18.368 -24.361 45.055 1.00 73.23 75 TYR B N 1
ATOM 1444 C CA . TYR B 1 66 ? 19.496 -24.874 44.286 1.00 73.12 75 TYR B CA 1
ATOM 1445 C C . TYR B 1 66 ? 20.756 -24.967 45.142 1.00 74.61 75 TYR B C 1
ATOM 1446 O O . TYR B 1 66 ? 21.155 -23.998 45.790 1.00 75.70 75 TYR B O 1
ATOM 1455 N N . VAL B 1 67 ? 21.363 -26.147 45.169 1.00 74.69 76 VAL B N 1
ATOM 1456 C CA . VAL B 1 67 ? 22.701 -26.271 45.735 1.00 76.01 76 VAL B CA 1
ATOM 1457 C C . VAL B 1 67 ? 23.683 -26.414 44.570 1.00 75.36 76 VAL B C 1
ATOM 1458 O O . VAL B 1 67 ? 23.449 -27.200 43.648 1.00 74.29 76 VAL B O 1
ATOM 1462 N N . GLU B 1 68 ? 24.751 -25.621 44.583 1.00 75.96 77 GLU B N 1
ATOM 1463 C CA . GLU B 1 68 ? 25.703 -25.614 43.469 1.00 75.31 77 GLU B CA 1
ATOM 1464 C C . GLU B 1 68 ? 26.324 -26.986 43.215 1.00 74.65 77 GLU B C 1
ATOM 1465 O O . GLU B 1 68 ? 26.416 -27.808 44.127 1.00 75.47 77 GLU B O 1
ATOM 1471 N N . GLY B 1 69 ? 26.732 -27.233 41.971 1.00 73.15 78 GLY B N 1
ATOM 1472 C CA . GLY B 1 69 ? 27.368 -28.489 41.605 1.00 72.51 78 GLY B CA 1
ATOM 1473 C C . GLY B 1 69 ? 26.454 -29.705 41.602 1.00 71.41 78 GLY B C 1
ATOM 1474 O O . GLY B 1 69 ? 26.899 -30.816 41.309 1.00 71.15 78 GLY B O 1
ATOM 1475 N N . SER B 1 70 ? 25.178 -29.501 41.919 1.00 70.72 79 SER B N 1
ATOM 1476 C CA . SER B 1 70 ? 24.234 -30.613 42.040 1.00 69.80 79 SER B CA 1
ATOM 1477 C C . SER B 1 70 ? 23.735 -31.144 40.695 1.00 67.73 79 SER B C 1
ATOM 1478 O O . SER B 1 70 ? 24.073 -30.617 39.630 1.00 66.89 79 SER B O 1
ATOM 1481 N N . THR B 1 71 ? 22.933 -32.203 40.759 1.00 66.71 80 THR B N 1
ATOM 1482 C CA . THR B 1 71 ? 22.295 -32.758 39.573 1.00 64.49 80 THR B CA 1
ATOM 1483 C C . THR B 1 71 ? 20.775 -32.683 39.708 1.00 63.27 80 THR B C 1
ATOM 1484 O O . THR B 1 71 ? 20.187 -33.318 40.590 1.00 63.43 80 THR B O 1
ATOM 1488 N N . VAL B 1 72 ? 20.151 -31.898 38.828 1.00 53.51 81 VAL B N 1
ATOM 1489 C CA . VAL B 1 72 ? 18.715 -31.630 38.904 1.00 50.46 81 VAL B CA 1
ATOM 1490 C C . VAL B 1 72 ? 17.992 -32.035 37.615 1.00 46.13 81 VAL B C 1
ATOM 1491 O O . VAL B 1 72 ? 18.433 -31.681 36.517 1.00 45.01 81 VAL B O 1
ATOM 1495 N N . ASN B 1 73 ? 16.898 -32.782 37.749 1.00 44.01 82 ASN B N 1
ATOM 1496 C CA . ASN B 1 73 ? 16.082 -33.151 36.594 1.00 40.56 82 ASN B CA 1
ATOM 1497 C C . ASN B 1 73 ? 14.809 -32.317 36.525 1.00 39.14 82 ASN B C 1
ATOM 1498 O O . ASN B 1 73 ? 14.097 -32.189 37.533 1.00 40.00 82 ASN B O 1
ATOM 1503 N N . CYS B 1 74 ? 14.513 -31.794 35.329 1.00 37.03 83 CYS B N 1
ATOM 1504 C CA . CYS B 1 74 ? 13.402 -30.867 35.117 1.00 35.92 83 CYS B CA 1
ATOM 1505 C C . CYS B 1 74 ? 12.418 -31.356 34.052 1.00 33.76 83 CYS B C 1
ATOM 1506 O O . CYS B 1 74 ? 12.792 -32.097 33.132 1.00 32.45 83 CYS B O 1
ATOM 1509 N N . VAL B 1 75 ? 11.160 -30.934 34.175 1.00 34.10 84 VAL B N 1
ATOM 1510 C CA . VAL B 1 75 ? 10.143 -31.195 33.151 1.00 32.89 84 VAL B CA 1
ATOM 1511 C C . VAL B 1 75 ? 9.539 -29.881 32.655 1.00 32.44 84 VAL B C 1
ATOM 1512 O O . VAL B 1 75 ? 9.298 -28.969 33.452 1.00 33.87 84 VAL B O 1
ATOM 1516 N N . LEU B 1 76 ? 9.294 -29.781 31.347 1.00 30.61 85 LEU B N 1
ATOM 1517 C CA . LEU B 1 76 ? 8.567 -28.654 30.776 1.00 29.61 85 LEU B CA 1
ATOM 1518 C C . LEU B 1 76 ? 7.481 -29.176 29.844 1.00 27.67 85 LEU B C 1
ATOM 1519 O O . LEU B 1 76 ? 7.764 -29.922 28.903 1.00 26.88 85 LEU B O 1
ATOM 1524 N N . ALA B 1 77 ? 6.235 -28.799 30.095 1.00 27.18 86 ALA B N 1
ATOM 1525 C CA . ALA B 1 77 ? 5.177 -29.163 29.175 1.00 26.48 86 ALA B CA 1
ATOM 1526 C C . ALA B 1 77 ? 4.969 -28.043 28.160 1.00 26.80 86 ALA B C 1
ATOM 1527 O O . ALA B 1 77 ? 4.505 -26.951 28.507 1.00 28.09 86 ALA B O 1
ATOM 1529 N N . PHE B 1 78 ? 5.322 -28.316 26.911 1.00 25.57 87 PHE B N 1
ATOM 1530 C CA . PHE B 1 78 ? 5.007 -27.411 25.807 1.00 24.63 87 PHE B CA 1
ATOM 1531 C C . PHE B 1 78 ? 3.603 -27.706 25.316 1.00 24.47 87 PHE B C 1
ATOM 1532 O O . PHE B 1 78 ? 3.268 -28.876 25.072 1.00 24.15 87 PHE B O 1
ATOM 1540 N N . GLN B 1 79 ? 2.785 -26.664 25.130 1.00 24.42 88 GLN B N 1
ATOM 1541 C CA . GLN B 1 79 ? 1.398 -26.861 24.715 1.00 24.80 88 GLN B CA 1
ATOM 1542 C C . GLN B 1 79 ? 1.292 -27.229 23.232 1.00 23.94 88 GLN B C 1
ATOM 1543 O O . GLN B 1 79 ? 2.037 -26.707 22.413 1.00 23.83 88 GLN B O 1
ATOM 1549 N N . GLY B 1 80 ? 0.359 -28.111 22.888 1.00 23.61 89 GLY B N 1
ATOM 1550 C CA . GLY B 1 80 ? 0.194 -28.541 21.505 1.00 23.94 89 GLY B CA 1
ATOM 1551 C C . GLY B 1 80 ? -0.048 -27.408 20.526 1.00 24.67 89 GLY B C 1
ATOM 1552 O O . GLY B 1 80 ? 0.397 -27.470 19.381 1.00 24.97 89 GLY B O 1
ATOM 1553 N N . TYR B 1 81 ? -0.721 -26.352 20.964 1.00 24.79 90 TYR B N 1
ATOM 1554 C CA . TYR B 1 81 ? -1.039 -25.277 20.015 1.00 25.56 90 TYR B CA 1
ATOM 1555 C C . TYR B 1 81 ? 0.123 -24.307 19.774 1.00 24.63 90 TYR B C 1
ATOM 1556 O O . TYR B 1 81 ? -0.016 -23.300 19.054 1.00 26.30 90 TYR B O 1
ATOM 1565 N N . TYR B 1 82 ? 1.271 -24.604 20.366 1.00 21.86 91 TYR B N 1
ATOM 1566 C CA . TYR B 1 82 ? 2.486 -23.850 20.042 1.00 20.92 91 TYR B CA 1
ATOM 1567 C C . TYR B 1 82 ? 3.480 -24.722 19.283 1.00 20.00 91 TYR B C 1
ATOM 1568 O O . TYR B 1 82 ? 4.558 -24.255 18.884 1.00 19.63 91 TYR B O 1
ATOM 1577 N N . LEU B 1 83 ? 3.134 -25.997 19.084 1.00 20.03 92 LEU B N 1
ATOM 1578 C CA . LEU B 1 83 ? 4.069 -26.927 18.447 1.00 21.28 92 LEU B CA 1
ATOM 1579 C C . LEU B 1 83 ? 3.947 -26.883 16.922 1.00 23.77 92 LEU B C 1
ATOM 1580 O O . LEU B 1 83 ? 2.895 -26.517 16.387 1.00 24.59 92 LEU B O 1
ATOM 1585 N N . PRO B 1 84 ? 5.019 -27.247 16.203 1.00 26.13 93 PRO B N 1
ATOM 1586 C CA . PRO B 1 84 ? 4.809 -27.314 14.750 1.00 29.10 93 PRO B CA 1
ATOM 1587 C C . PRO B 1 84 ? 3.822 -28.405 14.345 1.00 30.86 93 PRO B C 1
ATOM 1588 O O . PRO B 1 84 ? 3.441 -29.264 15.156 1.00 30.26 93 PRO B O 1
ATOM 1592 N N . ASN B 1 85 ? 3.386 -28.338 13.092 1.00 33.59 94 ASN B N 1
ATOM 1593 C CA . ASN B 1 85 ? 2.550 -29.375 12.496 1.00 34.57 94 ASN B CA 1
ATOM 1594 C C . ASN B 1 85 ? 3.454 -30.406 11.832 1.00 34.45 94 ASN B C 1
ATOM 1595 O O . ASN B 1 85 ? 4.685 -30.302 11.915 1.00 34.09 94 ASN B O 1
ATOM 1600 N N . ASP B 1 86 ? 2.855 -31.394 11.170 1.00 35.04 95 ASP B N 1
ATOM 1601 C CA . ASP B 1 86 ? 3.639 -32.336 10.384 1.00 36.47 95 ASP B CA 1
ATOM 1602 C C . ASP B 1 86 ? 4.120 -31.648 9.108 1.00 38.77 95 ASP B C 1
ATOM 1603 O O . ASP B 1 86 ? 3.455 -31.725 8.070 1.00 40.32 95 ASP B O 1
ATOM 1608 N N . ASP B 1 87 ? 5.269 -30.971 9.198 1.00 38.96 96 ASP B N 1
ATOM 1609 C CA . ASP B 1 87 ? 5.837 -30.220 8.066 1.00 40.31 96 ASP B CA 1
ATOM 1610 C C . ASP B 1 87 ? 7.074 -30.884 7.462 1.00 41.21 96 ASP B C 1
ATOM 1611 O O . ASP B 1 87 ? 7.779 -30.287 6.641 1.00 43.18 96 ASP B O 1
ATOM 1616 N N . GLY B 1 88 ? 7.361 -32.106 7.892 1.00 39.59 97 GLY B N 1
ATOM 1617 C CA . GLY B 1 88 ? 8.509 -32.831 7.382 1.00 40.87 97 GLY B CA 1
ATOM 1618 C C . GLY B 1 88 ? 9.848 -32.336 7.902 1.00 41.23 97 GLY B C 1
ATOM 1619 O O . GLY B 1 88 ? 10.868 -32.983 7.669 1.00 42.09 97 GLY B O 1
ATOM 1620 N N . GLU B 1 89 ? 9.857 -31.206 8.611 1.00 40.70 98 GLU B N 1
ATOM 1621 C CA . GLU B 1 89 ? 11.123 -30.608 9.053 1.00 41.81 98 GLU B CA 1
ATOM 1622 C C . GLU B 1 89 ? 11.634 -31.254 10.331 1.00 39.57 98 GLU B C 1
ATOM 1623 O O . GLU B 1 89 ? 10.855 -31.818 11.087 1.00 37.41 98 GLU B O 1
ATOM 1629 N N . PHE B 1 90 ? 12.941 -31.170 10.567 1.00 40.75 99 PHE B N 1
ATOM 1630 C CA . PHE B 1 90 ? 13.527 -31.676 11.806 1.00 39.06 99 PHE B CA 1
ATOM 1631 C C . PHE B 1 90 ? 13.715 -30.558 12.823 1.00 37.75 99 PHE B C 1
ATOM 1632 O O . PHE B 1 90 ? 14.191 -29.472 12.488 1.00 39.47 99 PHE B O 1
ATOM 1640 N N . TYR B 1 91 ? 13.328 -30.837 14.062 1.00 34.84 100 TYR B N 1
ATOM 1641 C CA . TYR B 1 91 ? 13.476 -29.895 15.165 1.00 34.12 100 TYR B CA 1
ATOM 1642 C C . TYR B 1 91 ? 14.323 -30.521 16.271 1.00 34.44 100 TYR B C 1
ATOM 1643 O O . TYR B 1 91 ? 14.465 -31.743 16.332 1.00 34.09 100 TYR B O 1
ATOM 1652 N N . GLN 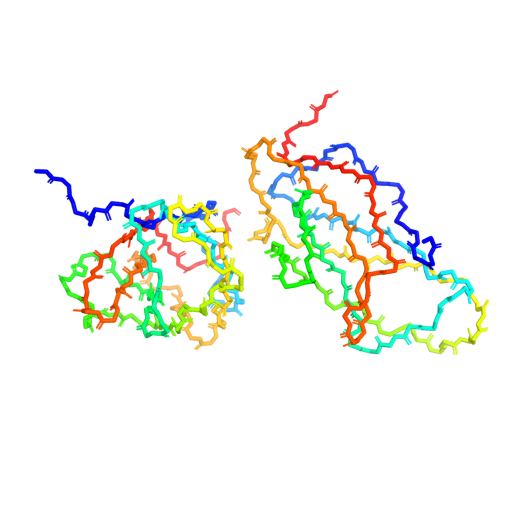B 1 92 ? 14.908 -29.690 17.127 1.00 35.56 101 GLN B N 1
ATOM 1653 C CA . GLN B 1 92 ? 15.586 -30.186 18.322 1.00 35.77 101 GLN B CA 1
ATOM 1654 C C . GLN B 1 92 ? 15.300 -29.274 19.507 1.00 35.05 101 GLN B C 1
ATOM 1655 O O . GLN B 1 92 ? 14.817 -28.147 19.326 1.00 35.65 101 GLN B O 1
ATOM 1661 N N . PHE B 1 93 ? 15.591 -29.767 20.710 1.00 34.31 102 PHE B N 1
ATOM 1662 C CA . PHE B 1 93 ? 15.544 -28.962 21.922 1.00 34.08 102 PHE B CA 1
ATOM 1663 C C . PHE B 1 93 ? 16.887 -28.305 22.113 1.00 37.14 102 PHE B C 1
ATOM 1664 O O . PHE B 1 93 ? 17.924 -28.921 21.852 1.00 39.35 102 PHE B O 1
ATOM 1672 N N . CYS B 1 94 ? 16.878 -27.058 22.572 1.00 37.61 103 CYS B N 1
ATOM 1673 C CA . CYS B 1 94 ? 18.114 -26.366 22.951 1.00 40.87 103 CYS B CA 1
ATOM 1674 C C . CYS B 1 94 ? 17.927 -25.643 24.270 1.00 40.11 103 CYS B C 1
ATOM 1675 O O . CYS B 1 94 ? 16.933 -24.954 24.471 1.00 38.16 103 CYS B O 1
ATOM 1678 N N . TYR B 1 95 ? 18.870 -25.819 25.181 1.00 42.25 104 TYR B N 1
ATOM 1679 C CA . TYR B 1 95 ? 18.848 -25.055 26.411 1.00 42.93 104 TYR B CA 1
ATOM 1680 C C . TYR B 1 95 ? 19.657 -23.785 26.167 1.00 47.03 104 TYR B C 1
ATOM 1681 O O . TYR B 1 95 ? 20.796 -23.848 25.686 1.00 50.00 104 TYR B O 1
ATOM 1690 N N . VAL B 1 96 ? 19.051 -22.641 26.479 1.00 47.34 105 VAL B N 1
ATOM 1691 C CA . VAL B 1 96 ? 19.674 -21.329 26.284 1.00 51.36 105 VAL B CA 1
ATOM 1692 C C . VAL B 1 96 ? 19.803 -20.606 27.624 1.00 52.54 105 VAL B C 1
ATOM 1693 O O . VAL B 1 96 ? 18.822 -20.496 28.359 1.00 50.06 105 VAL B O 1
ATOM 1697 N N . THR B 1 97 ? 20.989 -20.090 27.942 1.00 69.52 106 THR B N 1
ATOM 1698 C CA . THR B 1 97 ? 21.149 -19.352 29.198 1.00 70.65 106 THR B CA 1
ATOM 1699 C C . THR B 1 97 ? 20.641 -17.916 29.078 1.00 71.58 106 THR B C 1
ATOM 1700 O O . THR B 1 97 ? 20.249 -17.476 27.996 1.00 71.59 106 THR B O 1
ATOM 1704 N N . HIS B 1 98 ? 20.670 -17.191 30.193 1.00 72.46 107 HIS B N 1
ATOM 1705 C CA . HIS B 1 98 ? 20.158 -15.824 30.244 1.00 73.39 107 HIS B CA 1
ATOM 170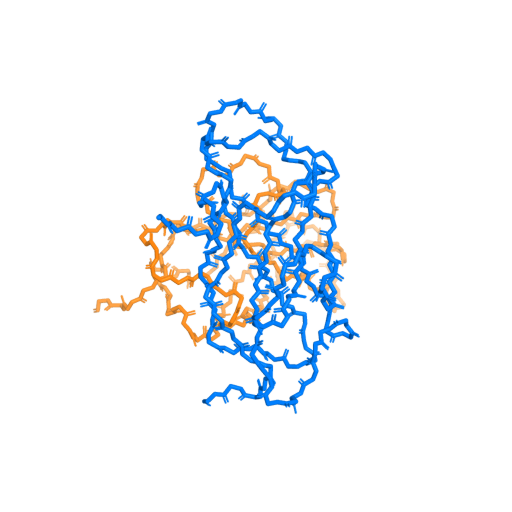6 C C . HIS B 1 98 ? 20.819 -14.876 29.233 1.00 74.06 107 HIS B C 1
ATOM 1707 O O . HIS B 1 98 ? 20.177 -13.937 28.750 1.00 74.52 107 HIS B O 1
ATOM 1714 N N . LYS B 1 99 ? 22.088 -15.139 28.909 1.00 74.02 108 LYS B N 1
ATOM 1715 C CA . LYS B 1 99 ? 22.868 -14.305 27.982 1.00 74.40 108 LYS B CA 1
ATOM 1716 C C . LYS B 1 99 ? 22.672 -14.687 26.510 1.00 72.88 108 LYS B C 1
ATOM 1717 O O . LYS B 1 99 ? 22.754 -13.826 25.625 1.00 73.46 108 LYS B O 1
ATOM 1723 N N . GLY B 1 100 ? 22.444 -15.975 26.251 1.00 70.68 109 GLY B N 1
ATOM 1724 C CA . GLY B 1 100 ? 22.199 -16.446 24.896 1.00 68.93 109 GLY B CA 1
ATOM 1725 C C . GLY B 1 100 ? 23.119 -17.536 24.361 1.00 67.55 109 GLY B C 1
ATOM 1726 O O . GLY B 1 100 ? 23.107 -17.821 23.160 1.00 67.01 109 GLY B O 1
ATOM 1727 N N . GLU B 1 101 ? 23.916 -18.143 25.237 1.00 66.87 110 GLU B N 1
ATOM 1728 C CA . GLU B 1 101 ? 24.781 -19.251 24.845 1.00 65.98 110 GLU B CA 1
ATOM 1729 C C . GLU B 1 101 ? 24.008 -20.569 24.893 1.00 64.13 110 GLU B C 1
ATOM 1730 O O . GLU B 1 101 ? 23.264 -20.838 25.845 1.00 63.36 110 GLU B O 1
ATOM 1736 N N . ILE B 1 102 ? 24.180 -21.393 23.867 1.00 63.26 111 ILE B N 1
ATOM 1737 C CA . ILE B 1 102 ? 23.570 -22.718 23.874 1.00 61.79 111 ILE B CA 1
ATOM 1738 C C . ILE B 1 102 ? 24.454 -23.696 24.647 1.00 61.26 111 ILE B C 1
ATOM 1739 O O . ILE B 1 102 ? 25.643 -23.847 24.347 1.00 61.72 111 ILE B O 1
ATOM 1744 N N . ARG B 1 103 ? 23.873 -24.347 25.650 1.00 60.08 112 ARG B N 1
ATOM 1745 C CA . ARG B 1 103 ? 24.616 -25.295 26.466 1.00 59.84 112 ARG B CA 1
ATOM 1746 C C . ARG B 1 103 ? 23.911 -26.635 26.514 1.00 58.41 112 ARG B C 1
ATOM 1747 O O . ARG B 1 103 ? 24.231 -27.488 27.340 1.00 58.28 112 ARG B O 1
ATOM 1755 N N . GLY B 1 104 ? 22.953 -26.812 25.611 1.00 57.39 113 GLY B N 1
ATOM 1756 C CA . GLY B 1 104 ? 22.238 -28.066 25.499 1.00 56.60 113 GLY B CA 1
ATOM 1757 C C . GLY B 1 104 ? 21.573 -28.140 24.145 1.00 56.10 113 GLY B C 1
ATOM 1758 O O . GLY B 1 104 ? 21.056 -27.138 23.653 1.00 56.31 113 GLY B O 1
ATOM 1759 N N . ALA B 1 105 ? 21.607 -29.318 23.531 1.00 55.66 114 ALA B N 1
ATOM 1760 C CA . ALA B 1 105 ? 20.955 -29.542 22.249 1.00 55.44 114 ALA B CA 1
ATOM 1761 C C . ALA B 1 105 ? 20.649 -31.024 22.153 1.00 55.32 114 ALA B C 1
ATOM 1762 O O . ALA B 1 105 ? 21.513 -31.856 22.434 1.00 55.64 114 ALA B O 1
ATOM 1764 N N . SER B 1 106 ? 19.425 -31.359 21.758 1.00 34.10 115 SER B N 1
ATOM 1765 C CA . SER B 1 106 ? 18.988 -32.749 21.757 1.00 34.85 115 SER B CA 1
ATOM 1766 C C . SER B 1 106 ? 19.140 -33.356 20.369 1.00 37.29 115 SER B C 1
ATOM 1767 O O . SER B 1 106 ? 19.415 -32.651 19.389 1.00 38.54 115 SER B O 1
ATOM 1770 N N . THR B 1 107 ? 18.960 -34.671 20.293 1.00 38.28 116 THR B N 1
ATOM 1771 C CA . THR B 1 107 ? 18.827 -35.343 19.009 1.00 40.63 116 THR B CA 1
ATOM 1772 C C . THR B 1 107 ? 17.621 -34.734 18.292 1.00 39.90 116 THR B C 1
ATOM 1773 O O . THR B 1 107 ? 16.684 -34.269 18.946 1.00 37.92 116 THR B O 1
ATOM 1777 N N . PRO B 1 108 ? 17.643 -34.713 16.949 1.00 41.39 117 PRO B N 1
ATOM 1778 C CA . PRO B 1 108 ? 16.498 -34.145 16.226 1.00 40.68 117 PRO B CA 1
ATOM 1779 C C . PRO B 1 108 ? 15.244 -35.018 16.300 1.00 39.88 117 PRO B C 1
ATOM 1780 O O . PRO B 1 108 ? 15.310 -36.161 16.766 1.00 40.20 117 PRO B O 1
ATOM 1784 N N . PHE B 1 109 ? 14.113 -34.466 15.859 1.00 38.57 118 PHE B N 1
ATOM 1785 C CA . PHE B 1 109 ? 12.838 -35.184 15.853 1.00 37.59 118 PHE B CA 1
ATOM 1786 C C . PHE B 1 109 ? 11.858 -34.463 14.944 1.00 36.64 118 PHE B C 1
ATOM 1787 O O . PHE B 1 109 ? 12.067 -33.305 14.592 1.00 35.69 118 PHE B O 1
ATOM 1795 N N . GLN B 1 110 ? 10.787 -35.146 14.569 1.00 36.81 119 GLN B N 1
ATOM 1796 C CA . GLN B 1 110 ? 9.784 -34.549 13.695 1.00 36.37 119 GLN B CA 1
ATOM 1797 C C . GLN B 1 110 ? 8.439 -34.574 14.390 1.00 34.10 119 GLN B C 1
ATOM 1798 O O . GLN B 1 110 ? 8.191 -35.427 15.253 1.00 32.71 119 GLN B O 1
ATOM 1804 N N . PHE B 1 111 ? 7.562 -33.653 14.024 1.00 33.39 120 PHE B N 1
ATOM 1805 C CA . PHE B 1 111 ? 6.205 -33.714 14.532 1.00 32.18 120 PHE B CA 1
ATOM 1806 C C . PHE B 1 111 ? 5.343 -34.436 13.510 1.00 35.63 120 PHE B C 1
ATOM 1807 O O . PHE B 1 111 ? 5.305 -34.047 12.330 1.00 36.60 120 PHE B O 1
ATOM 1815 N N . ARG B 1 112 ? 4.683 -35.504 13.963 1.00 37.48 121 ARG B N 1
ATOM 1816 C CA . ARG B 1 112 ? 3.956 -36.433 13.087 1.00 41.18 121 ARG B CA 1
ATOM 1817 C C . ARG B 1 112 ? 3.416 -37.598 13.893 1.00 41.99 121 ARG B C 1
ATOM 1818 O O . ARG B 1 112 ? 3.625 -37.682 15.106 1.00 39.82 121 ARG B O 1
ATOM 1826 N N . ALA B 1 113 ? 2.717 -38.501 13.217 1.00 45.36 122 ALA B N 1
ATOM 1827 C CA . ALA B 1 113 ? 2.301 -39.750 13.846 1.00 47.24 122 ALA B CA 1
ATOM 1828 C C . ALA B 1 113 ? 3.492 -40.697 13.954 1.00 50.26 122 ALA B C 1
ATOM 1829 O O . ALA B 1 113 ? 4.415 -40.642 13.139 1.00 52.20 122 ALA B O 1
ATOM 1831 N N . SER B 1 114 ? 3.467 -41.571 14.955 1.00 51.03 123 SER B N 1
ATOM 1832 C CA . SER B 1 114 ? 4.588 -42.465 15.213 1.00 53.37 123 SER B CA 1
ATOM 1833 C C . SER B 1 114 ? 4.519 -43.749 14.391 1.00 57.00 123 SER B C 1
ATOM 1834 O O . SER B 1 114 ? 3.492 -44.051 13.779 1.00 57.79 123 SER B O 1
ATOM 1837 N N . SER B 1 115 ? 5.630 -44.485 14.375 1.00 59.31 124 SER B N 1
ATOM 1838 C CA . SER B 1 115 ? 5.653 -45.867 13.889 1.00 62.40 124 SER B CA 1
ATOM 1839 C C . SER B 1 115 ? 4.909 -46.789 14.865 1.00 61.67 124 SER B C 1
ATOM 1840 O O . SER B 1 115 ? 5.378 -47.882 15.205 1.00 62.74 124 SER B O 1
#

CATH classification: 2.60.40.2840

Organism: Homo sapiens (NCBI:txid9606)

Solvent-accessible surface area: 12399 Å² total; per-residue (Å²): 127,126,113,20,44,58,40,1,65,19,68,62,31,41,154,20,24,57,25,117,27,66,3,25,1,18,1,14,2,17,77,167,14,96,6,62,85,124,2,32,0,0,0,0,109,68,65,60,93,53,16,197,68,98,112,19,72,61,132,6,80,74,25,81,159,44,104,124,45,36,91,30,90,20,40,15,56,3,83,6,161,125,8,0,89,100,68,54,63,100,7,26,1,0,0,0,12,85,163,41,63,21,62,1,42,9,75,65,0,33,1,67,81,80,146,111,76,4,81,18,67,142,27,43,134,18,37,103,26,134,44,100,5,90,1,68,2,8,2,14,71,168,13,69,5,57,100,134,1,32,0,0,0,0,75,58,75,65,93,43,16,167,74,69,32,2,59,56,140,4,88,76,20,147,159,42,100,136,45,28,89,39,112,22,91,18,50,2,66,11,106,25,3,1,56,88,54,50,74,99,7,22,1,0,5,0,3,82,147,34,84,55,64,4,59,12,70,64,1,32,1,74,75,88,152

GO terms:
  GO:0034144 negative regulation of toll-like receptor 4 signaling pathway (P, IDA)
  GO:0005737 cytoplasm (C, IDA)
  GO:0005739 mitochondrion (C, IDA)
  GO:0039532 negative regulation of cytoplasmic pattern recognition receptor signaling pathway (P, IDA)
  GO:0030674 protein-macromolecule adaptor activity (F, IDA)
  GO:1905161 protein localization to phagocytic vesicle (P, IDA)
  GO:0000407 phagophore assembly site (C, EXP)
  GO:0005737 cytoplasm (C, EXP)
  GO:0043066 negative regulation of apoptotic process (P, TAS)
  GO:0005829 cytosol (C, TAS)
  GO:0005515 protein binding (F, IPI)
  GO:0010804 negative regulation of tumor necrosis factor-mediated signaling pathway (P, IDA)
  GO:0035591 signaling adaptor activity (F, IDA)
  GO:2000660 negative regulation of interleukin-1-mediated signaling pathway (P, IDA)
  GO:0070062 extracellular exosome (C, H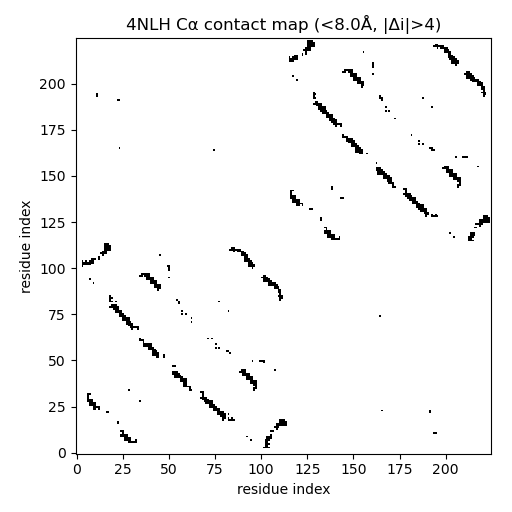DA)

InterPro domains:
  IPR012852 Calcium binding and coiled-coil domain-like [PF07888] (125-413)
  IPR041611 SKICH domain [PF17751] (17-120)
  IPR041641 CALCOCO1/2, zinc finger UBZ1-type [PF18112] (728-754)
  IPR041641 CALCOCO1/2, zinc finger UBZ1-type [PF18112] (755-781)
  IPR041641 CALCOCO1/2, zinc finger UBZ1-type [PS51905] (727-753)
  IPR041641 CALCOCO1/2, zinc finger UBZ1-type [PS51905] (754-780)
  IPR051002 Ubiquitin-binding and autophagy-associated domain-containing protein [PTHR31915] (5-785)

Secondary structure (DSSP, 8-state):
--SS--SEEEES--SEE-TTS-EEEEEEE-TT----TT-EEEEEETT--SGGGEEEEEE-PPPTT--TT--EEEEEEE-GGGS--S-S--EEEEEE-TTS-EEEEPPPBEES---/--EEEES--SEE-TTS-EEEEEEE-TT----TT-EEEEEETT--SGGGEEEEEE-PPPTT--TT--EEEEEEE-GGGS--S-S--EEEEEE-SSS-EEEEPPPBEES---

B-factor: mean 37.57, std 16.13, range [13.35, 82.44]